Protein AF-A0A6J0JAA4-F1 (afdb_monomer_lite)

Structure (mmCIF, N/CA/C/O backbone):
data_AF-A0A6J0JAA4-F1
#
_entry.id   AF-A0A6J0JAA4-F1
#
loop_
_atom_site.group_PDB
_atom_site.id
_atom_site.type_symbol
_atom_site.label_atom_id
_atom_site.label_alt_id
_atom_site.label_comp_id
_atom_site.label_asym_id
_atom_site.label_entity_id
_atom_site.label_seq_id
_atom_site.pdbx_PDB_ins_code
_atom_site.Cartn_x
_atom_site.Cartn_y
_atom_site.Cartn_z
_atom_site.occupancy
_atom_site.B_iso_or_equiv
_atom_site.auth_seq_id
_atom_site.auth_comp_id
_atom_site.auth_asym_id
_atom_site.auth_atom_id
_atom_site.pdbx_PDB_model_num
ATOM 1 N N . MET A 1 1 ? -38.258 4.348 63.670 1.00 56.84 1 MET A N 1
ATOM 2 C CA . MET A 1 1 ? -37.685 3.389 62.693 1.00 56.84 1 MET A CA 1
ATOM 3 C C . MET A 1 1 ? -36.864 2.347 63.439 1.00 56.84 1 MET A C 1
ATOM 5 O O . MET A 1 1 ? -35.948 2.730 64.162 1.00 56.84 1 MET A O 1
ATOM 9 N N . SER A 1 2 ? -37.216 1.066 63.320 1.00 80.88 2 SER A N 1
ATOM 10 C CA . SER A 1 2 ? -36.584 -0.025 64.075 1.00 80.88 2 SER A CA 1
ATOM 11 C C . SER A 1 2 ? -35.112 -0.223 63.666 1.00 80.88 2 SER A C 1
ATOM 13 O O . SER A 1 2 ? -34.801 -0.090 62.479 1.00 80.88 2 SER A O 1
ATOM 15 N N . PRO A 1 3 ? -34.202 -0.580 64.594 1.00 78.12 3 PRO A N 1
ATOM 16 C CA . PRO A 1 3 ? -32.781 -0.816 64.295 1.00 78.12 3 PRO A CA 1
ATOM 17 C C . PRO A 1 3 ? -32.536 -1.839 63.175 1.00 78.12 3 PRO A C 1
ATOM 19 O O . PRO A 1 3 ? -31.580 -1.712 62.415 1.00 78.12 3 PRO A O 1
ATOM 22 N N . TRP A 1 4 ? -33.427 -2.822 63.043 1.00 77.62 4 TRP A N 1
ATOM 23 C CA . TRP A 1 4 ? -33.418 -3.829 61.980 1.00 77.62 4 TRP A CA 1
ATOM 24 C C . TRP A 1 4 ? -33.758 -3.258 60.595 1.00 77.62 4 TRP A C 1
ATOM 26 O O . TRP A 1 4 ? -33.130 -3.625 59.606 1.00 77.62 4 TRP A O 1
ATOM 36 N N . GLY A 1 5 ? -34.685 -2.298 60.523 1.00 87.88 5 GLY A N 1
ATOM 37 C CA . GLY A 1 5 ? -35.056 -1.640 59.267 1.00 87.88 5 GLY A CA 1
ATOM 38 C C . GLY A 1 5 ? -33.947 -0.748 58.703 1.00 87.88 5 GLY A C 1
ATOM 39 O O . GLY A 1 5 ? -33.817 -0.633 57.488 1.00 87.88 5 GLY A O 1
ATOM 40 N N . ARG A 1 6 ? -33.106 -0.158 59.567 1.00 85.38 6 ARG A N 1
ATOM 41 C CA . ARG A 1 6 ? -31.936 0.625 59.129 1.00 85.38 6 ARG A CA 1
ATOM 42 C C . ARG A 1 6 ? -30.868 -0.251 58.472 1.00 85.38 6 ARG A C 1
ATOM 44 O O . ARG A 1 6 ? -30.469 0.045 57.353 1.00 85.38 6 ARG A O 1
ATOM 51 N N . ARG A 1 7 ? -30.495 -1.373 59.101 1.00 88.88 7 ARG A N 1
ATOM 52 C CA . ARG A 1 7 ? -29.479 -2.293 58.553 1.00 88.88 7 ARG A CA 1
ATOM 53 C C . ARG A 1 7 ? -29.883 -2.880 57.203 1.00 88.88 7 ARG A C 1
ATOM 55 O O . ARG A 1 7 ? -29.049 -2.989 56.314 1.00 88.88 7 ARG A O 1
ATOM 62 N N . LEU A 1 8 ? -31.155 -3.245 57.028 1.00 92.56 8 LEU A N 1
ATOM 63 C CA . LEU A 1 8 ? -31.641 -3.766 55.747 1.00 92.56 8 LEU A CA 1
ATOM 64 C C . LEU A 1 8 ? -31.552 -2.711 54.634 1.00 92.56 8 LEU A C 1
ATOM 66 O O . LEU A 1 8 ? -31.150 -3.030 53.517 1.00 92.56 8 LEU A O 1
ATOM 70 N N . LYS A 1 9 ? -31.879 -1.453 54.949 1.00 92.44 9 LYS A N 1
ATOM 71 C CA . LYS A 1 9 ? -31.777 -0.342 53.999 1.00 92.44 9 LYS A CA 1
ATOM 72 C C . LYS A 1 9 ? -30.323 -0.052 53.616 1.00 92.44 9 LYS A C 1
ATOM 74 O O . LYS A 1 9 ? -30.030 0.063 52.434 1.00 92.44 9 LYS A O 1
ATOM 79 N N . GLU A 1 10 ? -29.409 -0.031 54.584 1.00 94.12 10 GLU A N 1
ATOM 80 C CA . GLU A 1 10 ? -27.967 0.119 54.333 1.00 94.12 10 GLU A CA 1
ATOM 81 C C . GLU A 1 10 ? -27.422 -1.012 53.444 1.00 94.12 10 GLU A C 1
ATOM 83 O O . GLU A 1 10 ? -26.674 -0.755 52.503 1.00 94.12 10 GLU A O 1
ATOM 88 N N . GLN A 1 11 ? -27.843 -2.262 53.672 1.00 94.88 11 GLN A N 1
ATOM 89 C CA . GLN A 1 11 ? -27.461 -3.398 52.822 1.00 94.88 11 GLN A CA 1
ATOM 90 C C . GLN A 1 11 ? -27.976 -3.250 51.382 1.00 94.88 11 GLN A C 1
ATOM 92 O O . GLN A 1 11 ? -27.238 -3.513 50.432 1.00 94.88 11 GLN A O 1
ATOM 97 N N . GLN A 1 12 ? -29.216 -2.784 51.202 1.00 95.94 12 GLN A N 1
ATOM 98 C CA . GLN A 1 12 ? -29.768 -2.494 49.875 1.00 95.94 12 GLN A CA 1
ATOM 99 C C . GLN A 1 12 ? -29.022 -1.347 49.179 1.00 95.94 12 GLN A C 1
ATOM 101 O O . GLN A 1 12 ? -28.734 -1.444 47.986 1.00 95.94 12 GLN A O 1
ATOM 106 N N . GLU A 1 13 ? -28.669 -0.287 49.908 1.00 95.94 13 GLU A N 1
ATOM 107 C CA . GLU A 1 13 ? -27.920 0.854 49.371 1.00 95.94 13 GLU A CA 1
ATOM 108 C C . GLU A 1 13 ? -26.495 0.458 48.959 1.00 95.94 13 GLU A C 1
ATOM 110 O O . GLU A 1 13 ? -26.048 0.824 47.870 1.00 95.94 13 GLU A O 1
ATOM 115 N N . LEU A 1 14 ? -25.805 -0.358 49.761 1.00 96.31 14 LEU A N 1
ATOM 116 C CA . LEU A 1 14 ? -24.483 -0.896 49.427 1.00 96.31 14 LEU A CA 1
ATOM 117 C C . LEU A 1 14 ? -24.532 -1.813 48.199 1.00 96.31 14 LEU A C 1
ATOM 119 O O . LEU A 1 14 ? -23.723 -1.660 47.279 1.00 96.31 14 LEU A O 1
ATOM 123 N N . ALA A 1 15 ? -25.502 -2.729 48.146 1.00 96.31 15 ALA A N 1
ATOM 124 C CA . ALA A 1 15 ? -25.699 -3.604 46.993 1.00 96.31 15 ALA A CA 1
ATOM 125 C C . ALA A 1 15 ? -25.988 -2.792 45.718 1.00 96.31 15 ALA A C 1
ATOM 127 O O . ALA A 1 15 ? -25.350 -3.004 44.680 1.00 96.31 15 ALA A O 1
ATOM 128 N N . ALA A 1 16 ? -26.882 -1.802 45.803 1.00 97.50 16 ALA A N 1
ATOM 129 C CA . ALA A 1 16 ? -27.187 -0.900 44.698 1.00 97.50 16 ALA A CA 1
ATOM 130 C C . ALA A 1 16 ? -25.952 -0.101 44.253 1.00 97.50 16 ALA A C 1
ATOM 132 O O . ALA A 1 16 ? -25.694 0.008 43.052 1.00 97.50 16 ALA A O 1
ATOM 133 N N . ALA A 1 17 ? -25.148 0.406 45.192 1.00 97.38 17 ALA A N 1
ATOM 134 C CA . ALA A 1 17 ? -23.932 1.154 44.891 1.00 97.38 17 ALA A CA 1
ATOM 135 C C . ALA A 1 17 ? -22.900 0.309 44.124 1.00 97.38 17 ALA A C 1
ATOM 137 O O . ALA A 1 17 ? -22.298 0.795 43.161 1.00 97.38 17 ALA A O 1
ATOM 138 N N . VAL A 1 18 ? -22.722 -0.967 44.487 1.00 97.94 18 VAL A N 1
ATOM 139 C CA . VAL A 1 18 ? -21.823 -1.892 43.773 1.00 97.94 18 VAL A CA 1
ATOM 140 C C . VAL A 1 18 ? -22.317 -2.145 42.349 1.00 97.94 18 VAL A C 1
ATOM 142 O O . VAL A 1 18 ? -21.540 -2.003 41.400 1.00 97.94 18 VAL A O 1
ATOM 145 N N . ILE A 1 19 ? -23.608 -2.446 42.179 1.00 97.88 19 ILE A N 1
ATOM 146 C CA . ILE A 1 19 ? -24.210 -2.686 40.858 1.00 97.88 19 ILE A CA 1
ATOM 147 C C . ILE A 1 19 ? -24.052 -1.448 39.968 1.00 97.88 19 ILE A C 1
ATOM 149 O O . ILE A 1 19 ? -23.572 -1.542 38.835 1.00 97.88 19 ILE A O 1
ATOM 153 N N . GLN A 1 20 ? -24.383 -0.265 40.492 1.00 98.06 20 GLN A N 1
ATOM 154 C CA . GLN A 1 20 ? -24.254 0.997 39.765 1.00 98.06 20 GLN A CA 1
ATOM 155 C C . GLN A 1 20 ? -22.799 1.292 39.381 1.00 98.06 20 GLN A C 1
ATOM 157 O O . GLN A 1 20 ? -22.533 1.686 38.241 1.00 98.06 20 GLN A O 1
ATOM 162 N N . ARG A 1 21 ? -21.843 1.084 40.296 1.00 98.12 21 ARG A N 1
ATOM 163 C CA . ARG A 1 21 ? -20.409 1.266 40.029 1.00 98.12 21 ARG A CA 1
ATOM 164 C C . ARG A 1 21 ? -19.932 0.338 38.913 1.00 98.12 21 ARG A C 1
ATOM 166 O O . ARG A 1 21 ? -19.281 0.804 37.974 1.00 98.12 21 ARG A O 1
ATOM 173 N N . CYS A 1 22 ? -20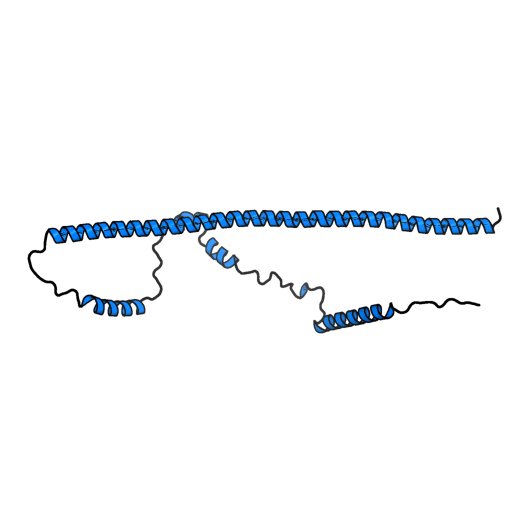.270 -0.949 38.987 1.00 98.00 22 CYS A N 1
ATOM 174 C CA . CYS A 1 22 ? -19.894 -1.931 37.971 1.00 98.00 22 CYS A CA 1
ATOM 175 C C . CYS A 1 22 ? -20.496 -1.592 36.603 1.00 98.00 22 CYS A C 1
ATOM 177 O O . CYS A 1 22 ? -19.782 -1.615 35.598 1.00 98.00 22 CYS A O 1
ATOM 179 N N . TYR A 1 23 ? -21.767 -1.189 36.558 1.00 98.12 23 TYR A N 1
ATOM 180 C CA . TYR A 1 23 ? -22.422 -0.798 35.312 1.00 98.12 23 TYR A CA 1
ATOM 181 C C . TYR A 1 23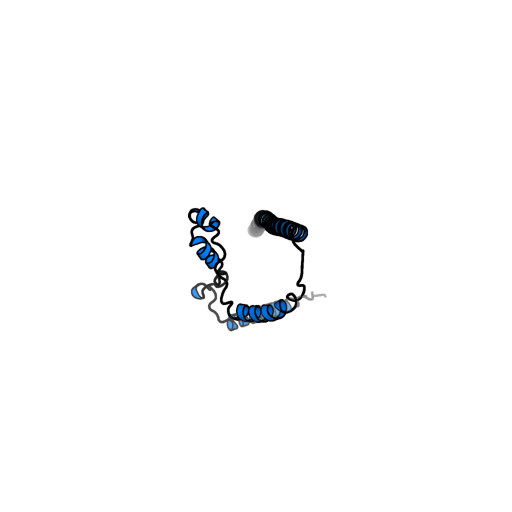 ? -21.790 0.447 34.675 1.00 98.12 23 TYR A C 1
ATOM 183 O O . TYR A 1 23 ? -21.519 0.458 33.472 1.00 98.12 23 TYR A O 1
ATOM 191 N N . ARG A 1 24 ? -21.486 1.487 35.466 1.00 98.19 24 ARG A N 1
ATOM 192 C CA . ARG A 1 24 ? -20.813 2.700 34.961 1.00 98.19 24 ARG A CA 1
ATOM 193 C C . ARG A 1 24 ? -19.457 2.369 34.334 1.00 98.19 24 ARG A C 1
ATOM 195 O O . ARG A 1 24 ? -19.162 2.857 33.242 1.00 98.19 24 ARG A O 1
ATOM 202 N N . LYS A 1 25 ? -18.675 1.494 34.977 1.00 98.31 25 LYS A N 1
ATOM 203 C CA . LYS A 1 25 ? -17.398 1.001 34.438 1.00 98.31 25 LYS A CA 1
ATOM 204 C C . LYS A 1 25 ? -17.600 0.255 33.116 1.00 98.31 25 LYS A C 1
ATOM 206 O O . LYS A 1 25 ? -16.912 0.550 32.141 1.00 98.31 25 LYS A O 1
ATOM 211 N N . TYR A 1 26 ? -18.548 -0.684 33.066 1.00 98.25 26 TYR A N 1
ATOM 212 C CA . TYR A 1 26 ? -18.864 -1.434 31.847 1.00 98.25 26 TYR A CA 1
ATOM 213 C C . TYR A 1 26 ? -19.252 -0.503 30.690 1.00 98.25 26 TYR A C 1
ATOM 215 O O . TYR A 1 26 ? -18.713 -0.630 29.592 1.00 98.25 26 TYR A O 1
ATOM 223 N N . LYS A 1 27 ? -20.120 0.484 30.944 1.00 98.19 27 LYS A N 1
ATOM 224 C CA . LYS A 1 27 ? -20.568 1.445 29.928 1.00 98.19 27 LYS A CA 1
ATOM 225 C C . LYS A 1 27 ? -19.400 2.229 29.321 1.00 98.19 27 LYS A C 1
ATOM 227 O O . LYS A 1 27 ? -19.335 2.379 28.102 1.00 98.19 27 LYS A O 1
ATOM 232 N N . GLN A 1 28 ? -18.470 2.706 30.150 1.00 98.06 28 GLN A N 1
ATOM 233 C CA . GLN A 1 28 ? -17.265 3.394 29.671 1.00 98.06 28 GLN A CA 1
ATOM 234 C C . GLN A 1 28 ? -16.365 2.466 28.851 1.00 98.06 28 GLN A C 1
ATOM 236 O O . GLN A 1 28 ? -15.896 2.849 27.781 1.00 98.06 28 GLN A O 1
ATOM 241 N N . PHE A 1 29 ? -16.164 1.233 29.318 1.00 98.12 29 PHE A N 1
ATOM 242 C CA . PHE A 1 29 ? -15.356 0.243 28.611 1.00 98.12 29 PHE A CA 1
ATOM 243 C C . PHE A 1 29 ? -15.942 -0.117 27.238 1.00 98.12 29 PHE A C 1
ATOM 245 O O . PHE A 1 29 ? -15.210 -0.150 26.252 1.00 98.12 29 PHE A O 1
ATOM 252 N N . ALA A 1 30 ? -17.259 -0.313 27.147 1.00 98.38 30 ALA A N 1
ATOM 253 C CA . ALA A 1 30 ? -17.942 -0.593 25.887 1.00 98.38 30 ALA A CA 1
ATOM 254 C C . ALA A 1 30 ? -17.800 0.566 24.885 1.00 98.38 30 ALA A C 1
ATOM 256 O O . ALA A 1 30 ? -17.552 0.337 23.699 1.00 98.38 30 ALA A O 1
ATOM 257 N N . LEU A 1 31 ? -17.908 1.816 25.352 1.00 98.38 31 LEU A N 1
ATOM 258 C CA . LEU A 1 31 ? -17.681 2.989 24.505 1.00 98.38 31 LEU A CA 1
ATOM 259 C C . LEU A 1 31 ? -16.234 3.041 23.999 1.00 98.38 31 LEU A C 1
ATOM 261 O O . LEU A 1 31 ? -16.014 3.197 22.798 1.00 98.38 31 LEU A O 1
ATOM 265 N N . PHE A 1 32 ? -15.264 2.861 24.899 1.00 98.38 32 PHE A N 1
ATOM 266 C CA . PHE A 1 32 ? -13.848 2.828 24.545 1.00 98.38 32 PHE A CA 1
ATOM 267 C C . PHE A 1 32 ? -13.563 1.750 23.497 1.00 98.38 32 PHE A C 1
ATOM 269 O O . PHE A 1 32 ? -12.986 2.061 22.462 1.00 98.38 32 PHE A O 1
ATOM 276 N N . GLN A 1 33 ? -14.051 0.521 23.694 1.00 98.50 33 GLN A N 1
ATOM 277 C CA . GLN A 1 33 ? -13.872 -0.557 22.720 1.00 98.50 33 GLN A CA 1
ATOM 278 C C . GLN A 1 33 ? -14.419 -0.197 21.336 1.00 98.50 33 GLN A C 1
ATOM 280 O O . GLN A 1 33 ? -13.718 -0.397 20.343 1.00 98.50 33 GLN A O 1
ATOM 285 N N . ARG A 1 34 ? -15.630 0.373 21.252 1.00 98.50 34 ARG A N 1
ATOM 286 C CA . ARG A 1 34 ? -16.214 0.800 19.967 1.00 98.50 34 ARG A CA 1
ATOM 287 C C . ARG A 1 34 ? -15.352 1.861 19.286 1.00 98.50 34 ARG A C 1
ATOM 289 O O . ARG A 1 34 ? -15.091 1.762 18.088 1.00 98.50 34 ARG A O 1
ATOM 296 N N . MET A 1 35 ? -14.869 2.846 20.043 1.00 98.62 35 MET A N 1
ATOM 297 C CA . MET A 1 35 ? -13.977 3.883 19.520 1.00 98.62 35 MET A CA 1
ATOM 298 C C . MET A 1 35 ? -12.634 3.307 19.063 1.00 98.62 35 MET A C 1
ATOM 300 O O . MET A 1 35 ? -12.155 3.655 17.986 1.00 98.62 35 MET A O 1
ATOM 304 N N . THR A 1 36 ? -12.036 2.397 19.835 1.00 98.50 36 THR A N 1
ATOM 305 C CA . THR A 1 36 ? -10.772 1.744 19.481 1.00 98.50 36 THR A CA 1
ATOM 306 C C . THR A 1 36 ? -10.918 0.901 18.219 1.00 98.50 36 THR A C 1
ATOM 308 O O . THR A 1 36 ? -10.079 0.998 17.327 1.00 98.50 36 THR A O 1
ATOM 311 N N . GLN A 1 37 ? -11.994 0.119 18.094 1.00 98.56 37 GLN A N 1
ATOM 312 C CA . GLN A 1 37 ? -12.273 -0.654 16.881 1.00 98.56 37 GLN A CA 1
ATOM 313 C C . GLN A 1 37 ? -12.418 0.256 15.658 1.00 98.56 37 GLN A C 1
ATOM 315 O O . GLN A 1 37 ? -11.786 0.007 14.630 1.00 98.56 37 GLN A O 1
ATOM 320 N N . ALA A 1 38 ? -13.179 1.348 15.779 1.00 98.50 38 ALA A N 1
ATOM 321 C CA . ALA A 1 38 ? -13.316 2.332 14.708 1.00 98.50 38 ALA A CA 1
ATOM 322 C C . ALA A 1 38 ? -11.960 2.955 14.330 1.00 98.50 38 ALA A C 1
ATOM 324 O O . ALA A 1 38 ? -11.615 3.019 13.149 1.00 98.50 38 ALA A O 1
ATOM 325 N N . ALA A 1 39 ? -11.153 3.345 15.319 1.00 98.62 39 ALA A N 1
ATOM 326 C CA . ALA A 1 39 ? -9.826 3.907 15.094 1.00 98.62 39 ALA A CA 1
ATOM 327 C C . ALA A 1 39 ? -8.896 2.919 14.371 1.00 98.62 39 ALA A C 1
ATOM 329 O O . ALA A 1 39 ? -8.252 3.294 13.392 1.00 98.62 39 ALA A O 1
ATOM 330 N N . ILE A 1 40 ? -8.866 1.649 14.790 1.00 98.56 40 ILE A N 1
ATOM 331 C CA . ILE A 1 40 ? -8.062 0.597 14.149 1.00 98.56 40 ILE A CA 1
ATOM 332 C C . ILE A 1 40 ? -8.490 0.393 12.692 1.00 98.56 40 ILE A C 1
ATOM 334 O O . ILE A 1 40 ? -7.637 0.288 11.805 1.00 98.56 40 ILE A O 1
ATOM 338 N N . LEU A 1 41 ? -9.795 0.366 12.412 1.00 98.62 41 LEU A N 1
ATOM 339 C CA . LEU A 1 41 ? -10.312 0.223 11.049 1.00 98.62 41 LEU A CA 1
ATOM 340 C C . LEU A 1 41 ? -9.892 1.396 10.159 1.00 98.62 41 LEU A C 1
ATOM 342 O O . LEU A 1 41 ? -9.368 1.179 9.066 1.00 98.62 41 LEU A O 1
ATOM 346 N N . ILE A 1 42 ? -10.047 2.630 10.640 1.00 98.62 42 ILE A N 1
ATOM 347 C CA . ILE A 1 42 ? -9.652 3.831 9.893 1.00 98.62 42 ILE A CA 1
ATOM 348 C C . ILE A 1 42 ? -8.141 3.825 9.633 1.00 98.62 42 ILE A C 1
ATOM 350 O O . ILE A 1 42 ? -7.699 3.987 8.494 1.00 98.62 42 ILE A O 1
ATOM 354 N N . GLN A 1 43 ? -7.336 3.584 10.669 1.00 98.56 43 GLN A N 1
ATOM 355 C CA . GLN A 1 43 ? -5.877 3.579 10.567 1.00 98.56 43 GLN A CA 1
ATOM 356 C C . GLN A 1 43 ? -5.370 2.484 9.624 1.00 98.56 43 GLN A C 1
ATOM 358 O O . GLN A 1 43 ? -4.517 2.746 8.775 1.00 98.56 43 GLN A O 1
ATOM 363 N N . SER A 1 44 ? -5.889 1.262 9.748 1.00 98.50 44 SER A N 1
ATOM 364 C CA . SER A 1 44 ? -5.489 0.139 8.894 1.00 98.50 44 SER A CA 1
ATOM 365 C C . SER A 1 44 ? -5.852 0.384 7.428 1.00 98.50 44 SER A C 1
ATOM 367 O O . SER A 1 44 ? -5.000 0.207 6.552 1.00 98.50 44 SER A O 1
ATOM 369 N N . LYS A 1 45 ? -7.067 0.880 7.148 1.00 98.44 45 LYS A N 1
ATOM 370 C CA . LYS A 1 45 ? -7.483 1.252 5.789 1.00 98.44 45 LYS A CA 1
ATOM 371 C C . LYS A 1 45 ? -6.620 2.361 5.207 1.00 98.44 45 LYS A C 1
ATOM 373 O O . LYS A 1 45 ? -6.190 2.244 4.060 1.00 98.44 45 LYS A O 1
ATOM 378 N N . PHE A 1 46 ? -6.306 3.389 5.991 1.00 98.56 46 PHE A N 1
ATOM 379 C CA . PHE A 1 46 ? -5.441 4.471 5.537 1.00 98.56 46 PHE A CA 1
ATOM 380 C C . PHE A 1 46 ? -4.026 3.983 5.197 1.00 98.56 46 PHE A C 1
ATOM 382 O O . PHE A 1 46 ? -3.522 4.285 4.114 1.00 98.56 46 PHE A O 1
ATOM 389 N N . ARG A 1 47 ? -3.399 3.185 6.076 1.00 98.56 47 ARG A N 1
ATOM 390 C CA . ARG A 1 47 ? -2.060 2.613 5.833 1.00 98.56 47 ARG A CA 1
ATOM 391 C C . ARG A 1 47 ? -2.029 1.793 4.539 1.00 98.56 47 ARG A C 1
ATOM 393 O O . ARG A 1 47 ? -1.116 1.961 3.733 1.00 98.56 47 ARG A O 1
ATOM 400 N N . SER A 1 48 ? -3.053 0.966 4.308 1.00 98.44 48 SER A N 1
ATOM 401 C CA . SER A 1 48 ? -3.189 0.180 3.075 1.00 98.44 48 SER A CA 1
ATOM 402 C C . SER A 1 48 ? -3.331 1.069 1.833 1.00 98.44 48 SER A C 1
ATOM 404 O O . SER A 1 48 ? -2.596 0.896 0.860 1.00 98.44 48 SER A O 1
ATOM 406 N N . TYR A 1 49 ? -4.215 2.070 1.881 1.00 98.50 49 TYR A N 1
ATOM 407 C CA . TYR A 1 49 ? -4.420 3.009 0.777 1.00 98.50 49 TYR A CA 1
ATOM 408 C C . TYR A 1 49 ? -3.146 3.792 0.427 1.00 98.50 49 TYR A C 1
ATOM 410 O O . TYR A 1 49 ? -2.805 3.930 -0.751 1.00 98.50 49 TYR A O 1
ATOM 418 N N . ALA A 1 50 ? -2.417 4.281 1.434 1.00 98.38 50 ALA A N 1
ATOM 419 C CA . ALA A 1 50 ? -1.182 5.032 1.236 1.00 98.38 50 ALA A CA 1
ATOM 420 C C . ALA A 1 50 ? -0.121 4.197 0.496 1.00 98.38 50 ALA A C 1
ATOM 422 O O . ALA A 1 50 ? 0.449 4.658 -0.501 1.00 98.38 50 ALA A O 1
ATOM 423 N N . GLU A 1 51 ? 0.089 2.946 0.917 1.00 97.94 51 GLU A N 1
ATOM 424 C CA . GLU A 1 51 ? 1.020 2.033 0.248 1.00 97.94 51 GLU A CA 1
ATOM 425 C C . GLU A 1 51 ? 0.546 1.643 -1.155 1.00 97.94 51 GLU A C 1
ATOM 427 O O . GLU A 1 51 ? 1.340 1.645 -2.100 1.00 97.94 51 GLU A O 1
ATOM 432 N N . GLN A 1 52 ? -0.755 1.415 -1.350 1.00 98.25 52 GLN A N 1
ATOM 433 C CA . GLN A 1 52 ? -1.306 1.148 -2.677 1.00 98.25 52 GLN A CA 1
ATOM 434 C C . GLN A 1 52 ? -1.078 2.333 -3.627 1.00 98.25 52 GLN A C 1
ATOM 436 O O . GLN A 1 52 ? -0.652 2.143 -4.769 1.00 98.25 52 GLN A O 1
ATOM 441 N N . LYS A 1 53 ? -1.288 3.569 -3.162 1.00 98.00 53 LYS A N 1
ATOM 442 C CA . LYS A 1 53 ? -1.024 4.786 -3.943 1.00 98.00 53 LYS A CA 1
ATOM 443 C C . LYS A 1 53 ? 0.462 4.920 -4.285 1.00 98.00 53 LYS A C 1
ATOM 445 O O . LYS A 1 53 ? 0.806 5.233 -5.429 1.00 98.00 53 LYS A O 1
ATOM 450 N N . ARG A 1 54 ? 1.360 4.632 -3.335 1.00 98.19 54 ARG A N 1
ATOM 451 C CA . ARG A 1 54 ? 2.817 4.615 -3.556 1.00 98.19 54 ARG A CA 1
ATOM 452 C C . ARG A 1 54 ? 3.227 3.552 -4.576 1.00 98.19 54 ARG A C 1
ATOM 454 O O . ARG A 1 54 ? 4.031 3.829 -5.468 1.00 98.19 54 ARG A O 1
ATOM 461 N N . PHE A 1 55 ? 2.668 2.349 -4.480 1.00 98.38 55 PHE A N 1
ATOM 462 C CA . PHE A 1 55 ? 2.894 1.271 -5.440 1.00 98.38 55 PHE A CA 1
ATOM 463 C C . PHE A 1 55 ? 2.404 1.649 -6.839 1.00 98.38 55 PHE A C 1
ATOM 465 O O . PHE A 1 55 ? 3.150 1.499 -7.803 1.00 98.38 55 PHE A O 1
ATOM 472 N N . GLN A 1 56 ? 1.205 2.222 -6.961 1.00 98.44 56 GLN A N 1
ATOM 473 C CA . GLN A 1 56 ? 0.681 2.664 -8.252 1.00 98.44 56 GLN A CA 1
ATOM 474 C C . GLN A 1 56 ? 1.569 3.723 -8.910 1.00 98.44 56 GLN A C 1
ATOM 476 O O . GLN A 1 56 ? 1.837 3.619 -10.105 1.00 98.44 56 GLN A O 1
ATOM 481 N N . ARG A 1 57 ? 2.071 4.708 -8.151 1.00 98.38 57 ARG A N 1
ATOM 482 C CA . ARG A 1 57 ? 3.023 5.706 -8.675 1.00 98.38 57 ARG A CA 1
ATOM 483 C C . ARG A 1 57 ? 4.281 5.040 -9.233 1.00 98.38 57 ARG A C 1
ATOM 485 O O . ARG A 1 57 ? 4.664 5.327 -10.364 1.00 98.38 57 ARG A O 1
ATOM 492 N N . ARG A 1 58 ? 4.875 4.108 -8.478 1.00 98.44 58 ARG A N 1
ATOM 493 C CA . ARG A 1 58 ? 6.043 3.331 -8.926 1.00 98.44 58 ARG A CA 1
ATOM 494 C C . ARG A 1 58 ? 5.736 2.505 -10.174 1.00 98.44 58 ARG A C 1
ATOM 496 O O . ARG A 1 58 ? 6.504 2.544 -11.126 1.00 98.44 58 ARG A O 1
ATOM 503 N N . ARG A 1 59 ? 4.593 1.815 -10.205 1.00 98.44 59 ARG A N 1
ATOM 504 C CA . ARG A 1 59 ? 4.173 0.991 -11.346 1.00 98.44 59 ARG A CA 1
ATOM 505 C C . ARG A 1 59 ? 3.979 1.827 -12.609 1.00 98.44 59 ARG A C 1
ATOM 507 O O . ARG A 1 59 ? 4.473 1.444 -13.661 1.00 98.44 59 ARG A O 1
ATOM 514 N N . ARG A 1 60 ? 3.306 2.979 -12.506 1.00 98.31 60 ARG A N 1
ATOM 515 C CA . ARG A 1 60 ? 3.119 3.909 -13.635 1.00 98.31 60 ARG A CA 1
ATOM 516 C C . ARG A 1 60 ? 4.466 4.386 -14.184 1.00 98.31 60 ARG A C 1
ATOM 518 O O . ARG A 1 60 ? 4.680 4.311 -15.388 1.00 98.31 60 ARG A O 1
ATOM 525 N N . ALA A 1 61 ? 5.387 4.798 -13.311 1.00 97.81 61 ALA A N 1
ATOM 526 C CA . ALA A 1 61 ? 6.731 5.205 -13.721 1.00 97.81 61 ALA A CA 1
ATOM 527 C C . ALA A 1 61 ? 7.502 4.060 -14.403 1.00 97.81 61 ALA A C 1
ATOM 529 O O . ALA A 1 61 ? 8.071 4.254 -15.474 1.00 97.81 61 ALA A O 1
ATOM 530 N N . ALA A 1 62 ? 7.467 2.854 -13.828 1.00 98.19 62 ALA A N 1
ATOM 531 C CA . ALA A 1 62 ? 8.130 1.684 -14.395 1.00 98.19 62 ALA A CA 1
ATOM 532 C C . ALA A 1 62 ? 7.611 1.348 -15.803 1.00 98.19 62 ALA A C 1
ATOM 534 O O . ALA A 1 62 ? 8.411 1.119 -16.708 1.00 98.19 62 ALA A O 1
ATOM 535 N N . VAL A 1 63 ? 6.290 1.383 -16.012 1.00 98.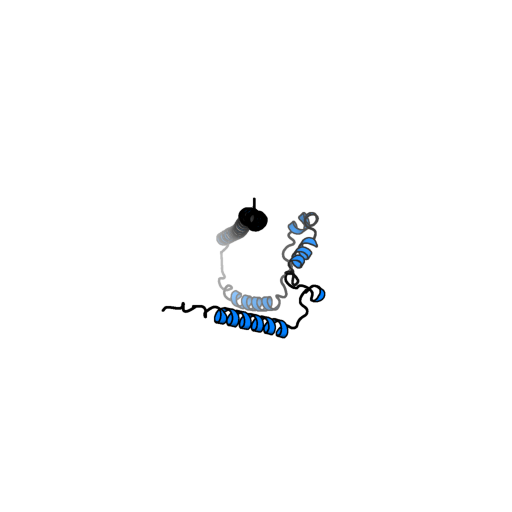19 63 VAL A N 1
ATOM 536 C CA . VAL A 1 63 ? 5.678 1.135 -17.329 1.00 98.19 63 VAL A CA 1
ATOM 537 C C . VAL A 1 63 ? 6.128 2.174 -18.357 1.00 98.19 63 VAL A C 1
ATOM 539 O O . VAL A 1 63 ? 6.516 1.794 -19.459 1.00 98.19 63 VAL A O 1
ATOM 542 N N . LEU A 1 64 ? 6.150 3.463 -18.000 1.00 98.00 64 LEU A N 1
ATOM 543 C CA . LEU A 1 64 ? 6.610 4.527 -18.903 1.00 98.00 64 LEU A CA 1
ATOM 544 C C . LEU A 1 64 ? 8.076 4.341 -19.312 1.00 98.00 64 LEU A C 1
ATOM 546 O O . LEU A 1 64 ? 8.411 4.445 -20.493 1.00 98.00 64 LEU A O 1
ATOM 550 N N . ILE A 1 65 ? 8.943 4.016 -18.350 1.00 97.94 65 ILE A N 1
ATOM 551 C CA . ILE A 1 65 ? 10.363 3.750 -18.612 1.00 97.94 65 ILE A CA 1
ATOM 552 C C . ILE A 1 65 ? 10.510 2.548 -19.552 1.00 97.94 65 ILE A C 1
ATOM 554 O O . ILE A 1 65 ? 11.217 2.629 -20.557 1.00 97.94 65 ILE A O 1
ATOM 558 N N . GLN A 1 66 ? 9.809 1.447 -19.269 1.00 97.75 66 GLN A N 1
ATOM 559 C CA . GLN A 1 66 ? 9.842 0.244 -20.102 1.00 97.75 66 GLN A CA 1
ATOM 560 C C . GLN A 1 66 ? 9.332 0.512 -21.521 1.00 97.75 66 GLN A C 1
ATOM 562 O O . GLN A 1 66 ? 9.951 0.070 -22.487 1.00 97.75 66 GLN A O 1
ATOM 567 N N . GLN A 1 67 ? 8.231 1.252 -21.664 1.00 97.81 67 GLN A N 1
ATOM 568 C CA . GLN A 1 67 ? 7.674 1.628 -22.961 1.00 97.81 67 GLN A CA 1
ATOM 569 C C . GLN A 1 67 ? 8.674 2.464 -23.764 1.00 97.81 67 GLN A C 1
ATOM 571 O O . GLN A 1 67 ? 8.951 2.146 -24.924 1.00 97.81 67 GLN A O 1
ATOM 576 N N . ARG A 1 68 ? 9.270 3.490 -23.142 1.00 97.19 68 ARG A N 1
ATOM 577 C CA . ARG A 1 68 ? 10.264 4.344 -23.800 1.00 97.19 68 ARG A CA 1
ATOM 578 C C . ARG A 1 68 ? 11.500 3.553 -24.214 1.00 97.19 68 ARG A C 1
ATOM 580 O O . ARG A 1 68 ? 11.992 3.743 -25.322 1.00 97.19 68 ARG A O 1
ATOM 587 N N . PHE A 1 69 ? 11.972 2.645 -23.363 1.00 96.38 69 PHE A N 1
ATOM 588 C CA . PHE A 1 69 ? 13.109 1.784 -23.673 1.00 96.38 69 PHE A CA 1
ATOM 589 C C . PHE A 1 69 ? 12.818 0.834 -24.842 1.00 96.38 69 PHE A C 1
ATOM 591 O O . PHE A 1 69 ? 13.626 0.736 -25.765 1.00 96.38 69 PHE A O 1
ATOM 598 N N . ARG A 1 70 ? 11.651 0.172 -24.847 1.00 96.50 70 ARG A N 1
ATOM 599 C CA . ARG A 1 70 ? 11.223 -0.704 -25.952 1.00 96.50 70 ARG A CA 1
ATOM 600 C C . ARG A 1 70 ? 11.145 0.062 -27.275 1.00 96.50 70 ARG A C 1
ATOM 602 O O . ARG A 1 70 ? 11.710 -0.398 -28.262 1.00 96.50 70 ARG A O 1
ATOM 609 N N . SER A 1 71 ? 10.528 1.247 -27.272 1.00 95.75 71 SER A N 1
ATOM 610 C CA . SER A 1 71 ? 10.441 2.122 -28.451 1.00 95.75 71 SER A CA 1
ATOM 611 C C . SER A 1 71 ? 11.824 2.561 -28.946 1.00 95.75 71 SER A C 1
ATOM 613 O O . SER A 1 71 ? 12.129 2.424 -30.129 1.00 95.75 71 SER A O 1
ATOM 615 N N . LEU A 1 72 ? 12.704 3.009 -28.044 1.00 95.94 72 LEU A N 1
ATOM 616 C CA . LEU A 1 72 ? 14.068 3.412 -28.395 1.00 95.94 72 LEU A CA 1
ATOM 617 C C . LEU A 1 72 ? 14.862 2.260 -29.023 1.00 95.94 72 LEU A C 1
ATOM 619 O O . LEU A 1 72 ? 15.574 2.452 -30.009 1.00 95.94 72 LEU A O 1
ATOM 623 N N . ARG A 1 73 ? 14.738 1.054 -28.462 1.00 94.31 73 ARG A N 1
ATOM 624 C CA . ARG A 1 73 ? 15.411 -0.142 -28.972 1.00 94.31 73 ARG A CA 1
ATOM 625 C C . ARG A 1 73 ? 14.911 -0.521 -30.368 1.00 94.31 73 ARG A C 1
ATOM 627 O O . ARG A 1 73 ? 15.735 -0.836 -31.224 1.00 94.31 73 ARG A O 1
ATOM 634 N N . GLN A 1 74 ? 13.600 -0.443 -30.607 1.00 91.81 74 GLN A N 1
ATOM 635 C CA . GLN A 1 74 ? 13.011 -0.652 -31.933 1.00 91.81 74 GLN A CA 1
ATOM 636 C C . GLN A 1 74 ? 13.530 0.379 -32.940 1.00 91.81 74 GLN A C 1
ATOM 638 O O . GLN A 1 74 ? 14.087 -0.010 -33.962 1.00 91.81 74 GLN A O 1
ATOM 643 N N . HIS A 1 75 ? 13.451 1.673 -32.614 1.00 93.00 75 HIS A N 1
ATOM 644 C CA . HIS A 1 75 ? 13.922 2.747 -33.493 1.00 93.00 75 HIS A CA 1
ATOM 645 C C . HIS A 1 75 ? 15.414 2.614 -33.835 1.00 93.00 75 HIS A C 1
ATOM 647 O O . HIS A 1 75 ? 15.836 2.861 -34.960 1.00 93.00 75 HIS A O 1
ATOM 653 N N . ARG A 1 76 ? 16.247 2.200 -32.874 1.00 92.25 76 ARG A N 1
ATOM 654 C CA . ARG A 1 76 ? 17.673 1.961 -33.129 1.00 92.25 76 ARG A CA 1
ATOM 655 C C . ARG A 1 76 ? 17.896 0.798 -34.100 1.00 92.25 76 ARG A C 1
ATOM 657 O O . ARG A 1 76 ? 18.760 0.900 -34.963 1.00 92.25 76 ARG A O 1
ATOM 664 N N . SER A 1 77 ? 17.131 -0.285 -33.969 1.00 90.69 77 SER A N 1
ATOM 665 C CA . SER A 1 77 ? 17.217 -1.443 -34.866 1.00 90.69 77 SER A CA 1
ATOM 666 C C . SER A 1 77 ? 16.773 -1.097 -36.292 1.00 90.69 77 SER A C 1
ATOM 668 O O . SER A 1 77 ? 17.491 -1.400 -37.245 1.00 90.69 77 SER A O 1
ATOM 670 N N . THR A 1 78 ? 15.654 -0.386 -36.451 1.00 91.75 78 THR A N 1
ATOM 671 C CA . THR A 1 78 ? 15.177 0.064 -37.770 1.00 91.75 78 THR A CA 1
ATOM 672 C C . THR A 1 78 ? 16.126 1.082 -38.402 1.00 91.75 78 THR A C 1
ATOM 674 O O . THR A 1 78 ? 16.383 1.048 -39.599 1.00 91.75 78 THR A O 1
ATOM 677 N N . PHE A 1 79 ? 16.716 1.973 -37.606 1.00 92.75 79 PHE A N 1
ATOM 678 C CA . PHE A 1 79 ? 17.691 2.935 -38.111 1.00 92.75 79 PHE A CA 1
ATOM 679 C C . PHE A 1 79 ? 18.970 2.262 -38.631 1.00 92.75 79 PHE A C 1
ATOM 681 O O . PHE A 1 79 ? 19.484 2.636 -39.686 1.00 92.75 79 PHE A O 1
ATOM 688 N N . LEU A 1 80 ? 19.486 1.262 -37.907 1.00 92.12 80 LEU A N 1
ATOM 689 C CA . LEU A 1 80 ? 20.673 0.512 -38.325 1.00 92.12 80 LEU A CA 1
ATOM 690 C C . LEU A 1 80 ? 20.423 -0.273 -39.619 1.00 92.12 80 LEU A C 1
ATOM 692 O O . LEU A 1 80 ? 21.252 -0.209 -40.525 1.00 92.12 80 LEU A O 1
ATOM 696 N N . THR A 1 81 ? 19.274 -0.942 -39.733 1.00 91.62 81 THR A N 1
ATOM 697 C CA . THR A 1 81 ? 18.888 -1.678 -40.952 1.00 91.62 81 THR A CA 1
ATOM 698 C C . THR A 1 81 ? 18.727 -0.742 -42.149 1.00 91.62 81 THR A C 1
ATOM 700 O O . THR A 1 81 ? 19.332 -0.980 -43.189 1.00 91.62 81 THR A O 1
ATOM 703 N N . LEU A 1 82 ? 18.055 0.405 -41.989 1.00 94.00 82 LEU A N 1
ATOM 704 C CA . LEU A 1 82 ? 17.946 1.415 -43.052 1.00 94.00 82 LEU A CA 1
ATOM 705 C C . LEU A 1 82 ? 19.312 1.916 -43.541 1.00 94.00 82 LEU A C 1
ATOM 707 O O . LEU A 1 82 ? 19.506 2.111 -44.746 1.00 94.00 82 LEU A O 1
ATOM 711 N N . LYS A 1 83 ? 20.273 2.120 -42.629 1.00 92.50 83 LYS A N 1
ATOM 712 C CA . LYS A 1 83 ? 21.644 2.500 -43.003 1.00 92.50 83 LYS A CA 1
ATOM 713 C C . LYS A 1 83 ? 22.367 1.388 -43.762 1.00 92.50 83 LYS A C 1
ATOM 715 O O . LYS A 1 83 ? 23.031 1.689 -44.756 1.00 92.50 83 LYS A O 1
ATOM 720 N N . GLN A 1 84 ? 22.225 0.136 -43.328 1.00 93.31 84 GLN A N 1
ATOM 721 C CA . GLN A 1 84 ? 22.785 -1.023 -44.028 1.00 93.31 84 GLN A CA 1
ATOM 722 C C . GLN A 1 84 ? 22.187 -1.160 -45.436 1.00 93.31 84 GLN A C 1
ATOM 724 O O . GLN A 1 84 ? 22.938 -1.229 -46.407 1.00 93.31 84 GLN A O 1
ATOM 729 N N . ASP A 1 85 ? 20.866 -1.046 -45.583 1.00 92.00 85 ASP A N 1
ATOM 730 C CA . ASP A 1 85 ? 20.180 -1.081 -46.880 1.00 92.00 85 ASP A CA 1
ATOM 731 C C . ASP A 1 85 ? 20.605 0.063 -47.801 1.00 92.00 85 ASP A C 1
ATOM 733 O O . ASP A 1 85 ? 20.675 -0.080 -49.025 1.00 92.00 85 ASP A O 1
ATOM 737 N N . GLN A 1 86 ? 20.851 1.250 -47.246 1.00 92.81 86 GLN A N 1
ATOM 738 C CA . GLN A 1 86 ? 21.336 2.379 -48.032 1.00 92.81 86 GLN A CA 1
ATOM 739 C C . GLN A 1 86 ? 22.760 2.127 -48.546 1.00 92.81 86 GLN A C 1
ATOM 741 O O . GLN A 1 86 ? 23.039 2.415 -49.713 1.00 92.81 86 GLN A O 1
ATOM 746 N N . ALA A 1 87 ? 23.644 1.569 -47.714 1.00 92.19 87 ALA A N 1
ATOM 747 C CA . ALA A 1 87 ? 24.989 1.171 -48.125 1.00 92.19 87 ALA A CA 1
ATOM 748 C C . ALA A 1 87 ? 24.942 0.063 -49.192 1.00 92.19 87 ALA A C 1
ATOM 750 O O . ALA A 1 87 ? 25.535 0.222 -50.260 1.00 92.19 87 ALA A O 1
ATOM 751 N N . ALA A 1 88 ? 24.146 -0.986 -48.969 1.00 92.38 88 ALA A N 1
ATOM 752 C CA . ALA A 1 88 ? 23.945 -2.077 -49.919 1.00 92.38 88 ALA A CA 1
ATOM 753 C C . ALA A 1 88 ? 23.429 -1.570 -51.275 1.00 92.38 88 ALA A C 1
ATOM 755 O O . ALA A 1 88 ? 23.963 -1.930 -52.323 1.00 92.38 88 ALA A O 1
ATOM 756 N N . ARG A 1 89 ? 22.455 -0.648 -51.282 1.00 94.06 89 ARG A N 1
ATOM 757 C CA . ARG A 1 89 ? 21.951 -0.024 -52.519 1.00 94.06 89 ARG A CA 1
ATOM 758 C C . ARG A 1 89 ? 23.016 0.781 -53.257 1.00 94.06 89 ARG A C 1
ATOM 760 O O . ARG A 1 89 ? 23.029 0.762 -54.488 1.00 94.06 89 ARG A O 1
ATOM 767 N N . LYS A 1 90 ? 23.907 1.483 -52.548 1.00 94.25 90 LYS A N 1
ATOM 768 C CA . LYS A 1 90 ? 25.036 2.189 -53.179 1.00 94.25 90 LYS A CA 1
ATOM 769 C C . LYS A 1 90 ? 25.984 1.202 -53.866 1.00 94.25 90 LYS A C 1
ATOM 771 O O . LYS A 1 90 ? 26.314 1.419 -55.030 1.00 94.25 90 LYS A O 1
ATOM 776 N N . ILE A 1 91 ? 26.336 0.106 -53.192 1.00 92.19 91 ILE A N 1
ATOM 777 C CA . ILE A 1 91 ? 27.186 -0.960 -53.747 1.00 92.19 91 ILE A CA 1
ATOM 778 C C . ILE A 1 91 ? 26.514 -1.604 -54.966 1.00 92.19 91 ILE A C 1
ATOM 780 O O . ILE A 1 91 ? 27.099 -1.645 -56.042 1.00 92.19 91 ILE A O 1
ATOM 784 N N . MET A 1 92 ? 25.251 -2.018 -54.848 1.00 91.25 92 MET A N 1
ATOM 785 C CA . MET A 1 92 ? 24.474 -2.624 -55.939 1.00 91.25 92 MET A CA 1
ATOM 786 C C . MET A 1 92 ? 24.385 -1.717 -57.174 1.00 91.25 92 MET A C 1
ATOM 788 O O . MET A 1 92 ? 24.547 -2.183 -58.302 1.00 91.25 92 MET A O 1
ATOM 792 N N . ARG A 1 93 ? 24.162 -0.406 -56.988 1.00 91.94 93 ARG A N 1
ATOM 793 C CA . ARG A 1 93 ? 24.175 0.569 -58.095 1.00 91.94 93 ARG A CA 1
ATOM 794 C C . ARG A 1 93 ? 25.548 0.662 -58.755 1.00 91.94 93 ARG A C 1
ATOM 796 O O . ARG A 1 93 ? 25.612 0.740 -59.980 1.00 91.94 93 ARG A O 1
ATOM 803 N N . PHE A 1 94 ? 26.620 0.667 -57.964 1.00 92.31 94 PHE A N 1
ATOM 804 C CA . PHE A 1 94 ? 27.989 0.668 -58.474 1.00 92.31 94 PHE A CA 1
ATOM 805 C C . PHE A 1 94 ? 28.280 -0.600 -59.286 1.00 92.31 94 PHE A C 1
ATOM 807 O O . PHE A 1 94 ? 28.665 -0.493 -60.445 1.00 92.31 94 PHE A O 1
ATOM 814 N N . LEU A 1 95 ? 27.986 -1.782 -58.740 1.00 89.88 95 LEU A N 1
ATOM 815 C CA . LEU A 1 95 ? 28.176 -3.062 -59.427 1.00 89.88 95 LEU A CA 1
ATOM 816 C C . LEU A 1 95 ? 27.371 -3.142 -60.729 1.00 89.88 95 LEU A C 1
ATOM 818 O O . LEU A 1 95 ? 27.909 -3.529 -61.764 1.00 89.88 95 LEU A O 1
ATOM 822 N N . ARG A 1 96 ? 26.104 -2.702 -60.719 1.00 86.00 96 ARG A N 1
ATOM 823 C CA . ARG A 1 96 ? 25.276 -2.650 -61.934 1.00 86.00 96 ARG A CA 1
ATOM 824 C C . ARG A 1 96 ? 25.888 -1.716 -62.987 1.00 86.00 96 ARG A C 1
ATOM 826 O O . ARG A 1 96 ? 25.933 -2.070 -64.159 1.00 86.00 96 ARG A O 1
ATOM 833 N N . ARG A 1 97 ? 26.399 -0.550 -62.580 1.00 83.62 97 ARG A N 1
ATOM 834 C CA . ARG A 1 97 ? 27.095 0.407 -63.459 1.00 83.62 97 ARG A CA 1
ATOM 835 C C . ARG A 1 97 ? 28.400 -0.158 -64.028 1.00 83.62 97 ARG A C 1
ATOM 837 O O . ARG A 1 97 ? 28.666 0.068 -65.203 1.00 83.62 97 ARG A O 1
ATOM 844 N N . CYS A 1 98 ? 29.188 -0.884 -63.237 1.00 77.94 98 CYS A N 1
ATOM 845 C CA . CYS A 1 98 ? 30.393 -1.565 -63.716 1.00 77.94 98 CYS A CA 1
ATOM 846 C C . CYS A 1 98 ? 30.044 -2.654 -64.737 1.00 77.94 98 CYS A C 1
ATOM 848 O O . CYS A 1 98 ? 30.651 -2.692 -65.802 1.00 77.94 98 CYS A O 1
ATOM 850 N N . ARG A 1 99 ? 28.986 -3.440 -64.487 1.00 75.69 99 ARG A N 1
ATOM 851 C CA . ARG A 1 99 ? 28.494 -4.472 -65.417 1.00 75.69 99 ARG A CA 1
ATOM 852 C C . ARG A 1 99 ? 28.077 -3.911 -66.780 1.00 75.69 99 ARG A C 1
ATOM 854 O O . ARG A 1 99 ? 28.298 -4.553 -67.794 1.00 75.69 99 ARG A O 1
ATOM 861 N N . HIS A 1 100 ? 27.478 -2.718 -66.819 1.00 67.50 100 HIS A N 1
ATOM 862 C CA . HIS A 1 100 ? 27.101 -2.064 -68.080 1.00 67.50 100 HIS A CA 1
ATOM 863 C C . HIS A 1 100 ? 28.277 -1.398 -68.817 1.00 67.50 100 HIS A C 1
ATOM 865 O O . HIS A 1 100 ? 28.124 -1.064 -69.986 1.00 67.50 100 HIS A O 1
ATOM 871 N N . ARG A 1 101 ? 29.426 -1.180 -68.159 1.00 62.75 101 ARG A N 1
ATOM 872 C CA . ARG A 1 101 ? 30.608 -0.526 -68.756 1.00 62.75 101 ARG A CA 1
ATOM 873 C C . ARG A 1 101 ? 31.765 -1.464 -69.082 1.00 62.75 101 ARG A C 1
ATOM 875 O O . ARG A 1 101 ? 32.658 -1.069 -69.816 1.00 62.75 101 ARG A O 1
ATOM 882 N N . GLY A 1 102 ? 31.743 -2.689 -68.580 1.00 58.28 102 GLY A N 1
ATOM 883 C CA . GLY A 1 102 ? 32.722 -3.702 -68.924 1.00 58.28 102 GLY A CA 1
ATOM 884 C C . GLY A 1 102 ? 32.115 -5.071 -68.715 1.00 58.28 102 GLY A C 1
ATOM 885 O O . GLY A 1 102 ? 31.904 -5.466 -67.576 1.00 58.28 102 GLY A O 1
ATOM 886 N N . TRP A 1 103 ? 31.821 -5.741 -69.825 1.00 50.00 103 TRP A N 1
ATOM 887 C CA . TRP A 1 103 ? 31.890 -7.191 -70.016 1.00 50.00 103 TRP A CA 1
ATOM 888 C C . TRP A 1 103 ? 31.946 -7.441 -71.530 1.00 50.00 103 TRP A C 1
ATOM 890 O O . TRP A 1 103 ? 31.027 -7.961 -72.153 1.00 50.00 103 TRP A O 1
ATOM 900 N N . GLY A 1 104 ? 33.047 -6.989 -72.131 1.00 49.78 104 GLY A N 1
ATOM 901 C CA . GLY A 1 104 ? 33.611 -7.658 -73.293 1.00 49.78 104 GLY A CA 1
ATOM 902 C C . GLY A 1 104 ? 34.571 -8.727 -72.774 1.00 49.78 104 GLY A C 1
ATOM 903 O O . GLY A 1 104 ? 35.507 -8.390 -72.060 1.00 49.78 104 GLY A O 1
ATOM 904 N N . HIS A 1 105 ? 34.303 -9.983 -73.130 1.00 52.78 105 HIS A N 1
ATOM 905 C CA . HIS A 1 105 ? 35.169 -11.162 -72.992 1.00 52.78 105 HIS A CA 1
ATOM 906 C C . HIS A 1 105 ? 35.465 -11.733 -71.585 1.00 52.78 105 HIS A C 1
ATOM 908 O O . HIS A 1 105 ? 36.370 -11.311 -70.879 1.00 52.78 105 HIS A O 1
ATOM 914 N N . GLY A 1 106 ? 34.753 -12.827 -71.272 1.00 49.34 106 GLY A N 1
ATOM 915 C CA . GLY A 1 106 ? 35.371 -14.120 -70.942 1.00 49.34 106 GLY A CA 1
ATOM 916 C C . GLY A 1 106 ? 35.970 -14.329 -69.547 1.00 49.34 106 GLY A C 1
ATOM 917 O O . GLY A 1 106 ? 37.169 -14.162 -69.373 1.00 49.34 106 GLY A O 1
ATOM 918 N N . GLN A 1 107 ? 35.164 -14.842 -68.608 1.00 39.56 107 GLN A N 1
ATOM 919 C CA . GLN A 1 107 ? 35.426 -16.088 -67.853 1.00 39.56 107 GLN A CA 1
ATOM 920 C C . GLN A 1 107 ? 34.380 -16.270 -66.743 1.00 39.56 107 GLN A C 1
ATOM 922 O O . GLN A 1 107 ? 34.377 -15.578 -65.728 1.00 39.56 107 GLN A O 1
ATOM 927 N N . GLY A 1 108 ? 33.484 -17.234 -66.947 1.00 48.59 108 GLY A N 1
ATOM 928 C CA . GLY A 1 108 ? 32.467 -17.669 -65.990 1.00 48.59 108 GLY A CA 1
ATOM 929 C C . GLY A 1 108 ? 32.840 -18.966 -65.272 1.00 48.59 108 GLY A C 1
ATOM 930 O O . GLY A 1 108 ? 32.003 -19.857 -65.220 1.00 48.59 108 GLY A O 1
ATOM 931 N N . PHE A 1 109 ? 34.068 -19.108 -64.753 1.00 44.97 109 PHE A N 1
ATOM 932 C CA . PHE A 1 109 ? 34.516 -20.396 -64.188 1.00 44.97 109 PHE A CA 1
ATOM 933 C C . PHE A 1 109 ? 35.030 -20.380 -62.733 1.00 44.97 109 PHE A C 1
ATOM 935 O O . PHE A 1 109 ? 35.267 -21.439 -62.172 1.00 44.97 109 PHE A O 1
ATOM 942 N N . VAL A 1 110 ? 35.145 -19.233 -62.052 1.00 48.88 110 VAL A N 1
ATOM 943 C CA . VAL A 1 110 ? 35.792 -19.188 -60.711 1.00 48.88 110 VAL A CA 1
ATOM 944 C C . VAL A 1 110 ? 34.804 -19.218 -59.523 1.00 48.88 110 VAL A C 1
ATOM 946 O O . VAL A 1 110 ? 35.207 -19.287 -58.368 1.00 48.88 110 VAL A O 1
ATOM 949 N N . LEU A 1 111 ? 33.486 -19.222 -59.749 1.00 52.06 111 LEU A N 1
ATOM 950 C CA . LEU A 1 111 ? 32.501 -19.012 -58.669 1.00 52.06 111 LEU A CA 1
ATOM 951 C C . LEU A 1 111 ? 32.069 -20.260 -57.868 1.00 52.06 111 LEU A C 1
ATOM 953 O O . LEU A 1 111 ? 31.195 -20.132 -57.014 1.00 52.06 111 LEU A O 1
ATOM 957 N N . MET A 1 112 ? 32.665 -21.439 -58.091 1.00 51.31 112 MET A N 1
ATOM 958 C CA . MET A 1 112 ? 32.259 -22.685 -57.409 1.00 51.31 112 MET A CA 1
ATOM 959 C C . MET A 1 112 ? 33.223 -23.232 -56.340 1.00 51.31 112 MET A C 1
ATOM 961 O O . MET A 1 112 ? 32.855 -24.194 -55.678 1.00 51.31 112 MET A O 1
ATOM 965 N N . LEU A 1 113 ? 34.400 -22.632 -56.106 1.00 54.69 113 LEU A N 1
ATOM 966 C CA . LEU A 1 113 ? 35.334 -23.102 -55.056 1.00 54.69 113 LEU A CA 1
ATOM 967 C C . LEU A 1 113 ? 35.365 -22.246 -53.777 1.00 54.69 113 LEU A C 1
ATOM 969 O O . LEU A 1 113 ? 35.921 -22.659 -52.766 1.00 54.69 113 LEU A O 1
ATOM 973 N N . LEU A 1 114 ? 34.739 -21.069 -53.780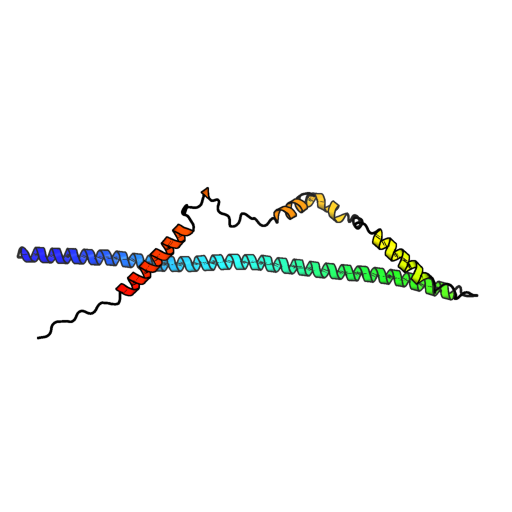 1.00 54.69 114 LEU A N 1
ATOM 974 C CA . LEU A 1 114 ? 34.757 -20.154 -52.633 1.00 54.69 114 LEU A CA 1
ATOM 975 C C . LEU A 1 114 ? 33.908 -20.598 -51.415 1.00 54.69 114 LEU A C 1
ATOM 977 O O . LEU A 1 114 ? 34.275 -20.245 -50.298 1.00 54.69 114 LEU A O 1
ATOM 981 N N . PRO A 1 115 ? 32.797 -21.355 -51.559 1.00 57.41 115 PRO A N 1
ATOM 982 C CA . PRO A 1 115 ? 31.982 -21.736 -50.400 1.00 57.41 115 PRO A CA 1
ATOM 983 C C . PRO A 1 115 ? 32.622 -22.783 -49.476 1.00 57.41 115 PRO A C 1
ATOM 985 O O . PRO A 1 115 ? 32.318 -22.790 -48.288 1.00 57.41 115 PRO A O 1
ATOM 988 N N . GLN A 1 116 ? 33.489 -23.658 -49.999 1.00 55.16 116 GLN A N 1
ATOM 989 C CA . GLN A 1 116 ? 34.092 -24.752 -49.225 1.00 55.16 116 GLN A CA 1
ATOM 990 C C . GLN A 1 116 ? 35.299 -24.274 -48.401 1.00 55.16 116 GLN A C 1
ATOM 992 O O . GLN A 1 116 ? 35.388 -24.566 -47.213 1.00 55.16 116 GLN A O 1
ATOM 997 N N . GLU A 1 117 ? 36.168 -23.464 -49.007 1.00 56.12 117 GLU A N 1
ATOM 998 C CA . GLU A 1 117 ? 37.311 -22.819 -48.339 1.00 56.12 117 GLU A CA 1
ATOM 999 C C . GLU A 1 117 ? 36.861 -21.845 -47.235 1.00 56.12 117 GLU A C 1
ATOM 1001 O O . GLU A 1 117 ? 37.461 -21.768 -46.165 1.00 56.12 117 GLU A O 1
ATOM 1006 N N . LEU A 1 118 ? 35.746 -21.135 -47.450 1.00 57.56 118 LEU A N 1
ATOM 1007 C CA . LEU A 1 118 ? 35.205 -20.192 -46.468 1.00 57.56 118 LEU A CA 1
ATOM 1008 C C . LEU A 1 118 ? 34.572 -20.894 -45.253 1.00 57.56 118 LEU A C 1
ATOM 1010 O O . LEU A 1 118 ? 34.577 -20.327 -44.164 1.00 57.56 118 LEU A O 1
ATOM 1014 N N . ALA A 1 119 ? 34.037 -22.109 -45.421 1.00 60.31 119 ALA A N 1
ATOM 1015 C CA . ALA A 1 119 ? 33.481 -22.898 -44.321 1.00 60.31 119 ALA A CA 1
ATOM 1016 C C . ALA A 1 119 ? 34.585 -23.443 -43.398 1.00 60.31 119 ALA A C 1
ATOM 1018 O O . ALA A 1 119 ? 34.453 -23.355 -42.179 1.00 60.31 119 ALA A O 1
ATOM 1019 N N . ALA A 1 120 ? 35.705 -23.902 -43.970 1.00 62.91 120 ALA A N 1
ATOM 1020 C CA . ALA A 1 120 ? 36.873 -24.343 -43.205 1.00 62.91 120 ALA A CA 1
ATOM 1021 C C . ALA A 1 120 ? 37.503 -23.188 -42.400 1.00 62.91 120 ALA A C 1
ATOM 1023 O O . ALA A 1 120 ? 37.778 -23.330 -41.211 1.00 62.91 120 ALA A O 1
ATOM 1024 N N . GLN A 1 121 ? 37.621 -21.999 -43.005 1.00 60.31 121 GLN A N 1
ATOM 1025 C CA . GLN A 1 121 ? 38.116 -20.806 -42.304 1.00 60.31 121 GLN A CA 1
ATOM 1026 C C . GLN A 1 121 ? 37.152 -20.285 -41.224 1.00 60.31 121 GLN A C 1
ATOM 1028 O O . GLN A 1 121 ? 37.581 -19.635 -40.271 1.00 60.31 121 GLN A O 1
ATOM 1033 N N . GLN A 1 122 ? 35.845 -20.542 -41.349 1.00 57.88 122 GLN A N 1
ATOM 1034 C CA . GLN A 1 122 ? 34.858 -20.167 -40.332 1.00 57.88 122 GLN A CA 1
ATOM 1035 C C . GLN A 1 122 ? 34.949 -21.044 -39.081 1.00 57.88 122 GLN A C 1
ATOM 1037 O O . GLN A 1 122 ? 34.820 -20.505 -37.983 1.00 57.88 122 GLN A O 1
ATOM 1042 N N . GLU A 1 123 ? 35.200 -22.347 -39.232 1.00 58.66 123 GLU A N 1
ATOM 1043 C CA . GLU A 1 123 ? 35.421 -23.262 -38.104 1.00 58.66 123 GLU A CA 1
ATOM 1044 C C . GLU A 1 123 ? 36.720 -22.936 -37.350 1.00 58.66 123 GLU A C 1
ATOM 1046 O O . GLU A 1 123 ? 36.701 -22.838 -36.121 1.00 58.66 123 GLU A O 1
ATOM 1051 N N . GLU A 1 124 ? 37.821 -22.650 -38.058 1.00 62.53 124 GLU A N 1
ATOM 1052 C CA . GLU A 1 124 ? 39.078 -22.199 -37.434 1.00 62.53 124 GLU A CA 1
ATOM 1053 C C . GLU A 1 124 ? 38.910 -20.851 -36.702 1.00 62.53 124 GLU A C 1
ATOM 1055 O O . GLU A 1 124 ? 39.353 -20.695 -35.561 1.00 62.53 124 GLU A O 1
ATOM 1060 N N . ALA A 1 125 ? 38.165 -19.901 -37.282 1.00 60.12 125 ALA A N 1
ATOM 1061 C CA . ALA A 1 125 ? 37.849 -18.615 -36.649 1.00 60.12 125 ALA A CA 1
ATOM 1062 C C . ALA A 1 125 ? 36.824 -18.704 -35.493 1.00 60.12 125 ALA A C 1
ATOM 1064 O O . ALA A 1 125 ? 36.648 -17.733 -34.745 1.00 60.12 125 ALA A O 1
ATOM 1065 N N . GLU A 1 126 ? 36.098 -19.818 -35.346 1.00 58.38 126 GLU A N 1
ATOM 1066 C CA . GLU A 1 126 ? 35.268 -20.101 -34.164 1.00 58.38 126 GLU A CA 1
ATOM 1067 C C . GLU A 1 126 ? 36.061 -20.732 -33.026 1.00 58.38 126 GLU A C 1
ATOM 1069 O O . GLU A 1 126 ? 35.794 -20.411 -31.866 1.00 58.38 126 GLU A O 1
ATOM 1074 N N . LEU A 1 127 ? 37.083 -21.526 -33.341 1.00 52.28 127 LEU A N 1
ATOM 1075 C CA . LEU A 1 127 ? 37.994 -22.087 -32.346 1.00 52.28 127 LEU A CA 1
ATOM 1076 C C . LEU A 1 127 ? 38.954 -21.025 -31.771 1.00 52.28 127 LEU A C 1
ATOM 1078 O O . LEU A 1 127 ? 39.255 -21.053 -30.579 1.00 52.28 127 LEU A O 1
ATOM 1082 N N . GLU A 1 128 ? 39.360 -20.034 -32.577 1.00 56.03 128 GLU A N 1
ATOM 1083 C CA . GLU A 1 128 ? 40.142 -18.866 -32.129 1.00 56.03 128 GLU A CA 1
ATOM 1084 C C . GLU A 1 128 ? 39.304 -17.758 -31.461 1.00 56.03 128 GLU A C 1
ATOM 1086 O O . GLU A 1 128 ? 39.861 -16.796 -30.921 1.00 56.03 128 GLU A O 1
ATOM 1091 N N . ARG A 1 129 ? 37.966 -17.873 -31.435 1.00 48.12 129 ARG A N 1
ATOM 1092 C CA . ARG A 1 129 ? 37.060 -16.913 -30.775 1.00 48.12 129 ARG A CA 1
ATOM 1093 C C . ARG A 1 129 ? 37.092 -17.067 -29.244 1.00 48.12 129 ARG A C 1
ATOM 1095 O O . ARG A 1 129 ? 36.092 -17.336 -28.579 1.00 48.12 129 ARG A O 1
ATOM 1102 N N . GLY A 1 130 ? 38.261 -16.810 -28.664 1.00 59.22 130 GLY A N 1
ATOM 1103 C CA . GLY A 1 130 ? 38.392 -16.339 -27.290 1.00 59.22 130 GLY A CA 1
ATOM 1104 C C . GLY A 1 130 ? 37.589 -15.049 -27.072 1.00 59.22 130 GLY A C 1
ATOM 1105 O O . GLY A 1 130 ? 37.258 -14.333 -28.017 1.00 59.22 130 GLY A O 1
ATOM 1106 N N . ALA A 1 131 ? 37.232 -14.797 -25.808 1.00 60.31 131 ALA A N 1
ATOM 1107 C CA . ALA A 1 131 ? 36.283 -13.781 -25.342 1.00 60.31 131 ALA A CA 1
ATOM 1108 C C . ALA A 1 131 ? 36.219 -12.489 -26.185 1.00 60.31 131 ALA A C 1
ATOM 1110 O O . ALA A 1 131 ? 37.229 -11.847 -26.463 1.00 60.31 131 ALA A O 1
ATOM 1111 N N . ALA A 1 132 ? 34.988 -12.092 -26.529 1.00 54.06 132 ALA A N 1
ATOM 1112 C CA . ALA A 1 132 ? 34.702 -10.974 -27.420 1.00 54.06 132 ALA A CA 1
ATOM 1113 C C . ALA A 1 132 ? 35.451 -9.681 -27.024 1.00 54.06 132 ALA A C 1
ATOM 1115 O O . ALA A 1 132 ? 35.439 -9.307 -25.844 1.00 54.06 132 ALA A O 1
ATOM 1116 N N . PRO A 1 133 ? 36.041 -8.954 -27.993 1.00 61.34 133 PRO A N 1
ATOM 1117 C CA . PRO A 1 133 ? 36.700 -7.685 -27.724 1.00 61.34 133 PRO A CA 1
ATOM 1118 C C . PRO A 1 133 ? 35.710 -6.689 -27.099 1.00 61.34 133 PRO A C 1
ATOM 1120 O O . PRO A 1 133 ? 34.520 -6.698 -27.447 1.00 61.34 133 PRO A O 1
ATOM 1123 N N . PRO A 1 134 ? 36.164 -5.817 -26.175 1.00 58.97 134 PRO A N 1
ATOM 1124 C CA . PRO A 1 134 ? 35.303 -4.802 -25.591 1.00 58.97 134 PRO A CA 1
ATOM 1125 C C . PRO A 1 134 ? 34.703 -3.960 -26.719 1.00 58.97 134 PRO A C 1
ATOM 1127 O O . PRO A 1 134 ? 35.416 -3.420 -27.563 1.00 58.97 134 PRO A O 1
ATOM 1130 N N . GLY A 1 135 ? 33.368 -3.900 -26.751 1.00 56.81 135 GLY A N 1
ATOM 1131 C CA . GLY A 1 135 ? 32.630 -3.160 -27.770 1.00 56.81 135 GLY A CA 1
ATOM 1132 C C . GLY A 1 135 ? 33.092 -1.699 -27.876 1.00 56.81 135 GLY A C 1
ATOM 1133 O O . GLY A 1 135 ? 33.660 -1.167 -26.919 1.00 56.81 135 GLY A O 1
ATOM 1134 N N . PRO A 1 136 ? 32.836 -1.041 -29.024 1.00 55.72 136 PRO A N 1
ATOM 1135 C CA . PRO A 1 136 ? 33.395 0.267 -29.358 1.00 55.72 136 PRO A CA 1
ATOM 1136 C C . PRO A 1 136 ? 33.218 1.257 -28.201 1.00 55.72 136 PRO A C 1
ATOM 1138 O O . PRO A 1 136 ? 32.121 1.283 -27.621 1.00 55.72 136 PRO A O 1
ATOM 1141 N N . PRO A 1 137 ? 34.259 2.047 -27.860 1.00 55.53 137 PRO A N 1
ATOM 1142 C CA . PRO A 1 137 ? 34.261 2.936 -26.707 1.00 55.53 137 PRO A CA 1
ATOM 1143 C C . PRO A 1 137 ? 33.207 4.013 -26.931 1.00 55.53 137 P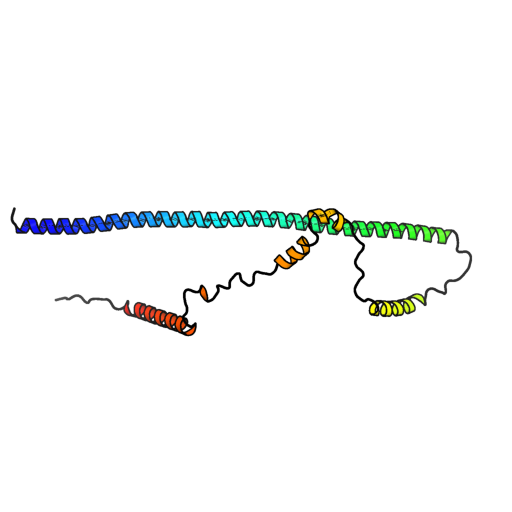RO A C 1
ATOM 1145 O O . PRO A 1 137 ? 33.428 5.045 -27.556 1.00 55.53 137 PRO A O 1
ATOM 1148 N N . ASN A 1 138 ? 31.990 3.716 -26.489 1.00 55.59 138 ASN A N 1
ATOM 1149 C CA . ASN A 1 138 ? 30.887 4.642 -26.572 1.00 55.59 138 ASN A CA 1
ATOM 1150 C C . ASN A 1 138 ? 31.066 5.611 -25.406 1.00 55.59 138 ASN A C 1
ATOM 1152 O O . ASN A 1 138 ? 30.611 5.368 -24.284 1.00 55.59 138 ASN A O 1
ATOM 1156 N N . ASP A 1 139 ? 31.734 6.711 -25.735 1.00 63.69 139 ASP A N 1
ATOM 1157 C CA . ASP A 1 139 ? 32.078 7.913 -24.963 1.00 63.69 139 ASP A CA 1
ATOM 1158 C C . ASP A 1 139 ? 30.877 8.578 -24.243 1.00 63.69 139 ASP A C 1
ATOM 1160 O O . ASP A 1 139 ? 30.967 9.584 -23.549 1.00 63.69 139 ASP A O 1
ATOM 1164 N N . TYR A 1 140 ? 29.688 7.988 -24.357 1.00 61.69 140 TYR A N 1
ATOM 1165 C CA . TYR A 1 140 ? 28.516 8.342 -23.568 1.00 61.69 140 TYR A CA 1
ATOM 1166 C C . TYR A 1 140 ? 28.666 7.943 -22.092 1.00 61.69 140 TYR A C 1
ATOM 1168 O O . TYR A 1 140 ? 28.128 8.613 -21.214 1.00 61.69 140 TYR A O 1
ATOM 1176 N N . LYS A 1 141 ? 29.392 6.855 -21.795 1.00 60.19 141 LYS A N 1
ATOM 1177 C CA . LYS A 1 141 ? 29.670 6.460 -20.405 1.00 60.19 141 LYS A CA 1
ATOM 1178 C C . LYS A 1 141 ? 30.662 7.404 -19.724 1.00 60.19 141 LYS A C 1
ATOM 1180 O O . LYS A 1 141 ? 30.454 7.708 -18.553 1.00 60.19 141 LYS A O 1
ATOM 1185 N N . ASP A 1 142 ? 31.674 7.891 -20.443 1.00 68.50 142 ASP A N 1
ATOM 1186 C CA . ASP A 1 142 ? 32.657 8.837 -19.901 1.00 68.50 142 ASP A CA 1
ATOM 1187 C C . ASP A 1 142 ? 32.083 10.254 -19.774 1.00 68.50 142 ASP A C 1
ATOM 1189 O O . ASP A 1 142 ? 32.249 10.884 -18.727 1.00 68.50 142 ASP A O 1
ATOM 1193 N N . LYS A 1 143 ? 31.260 10.703 -20.735 1.00 69.19 143 LYS A N 1
ATOM 1194 C CA . LYS A 1 143 ? 30.575 12.006 -20.667 1.00 69.19 143 LYS A CA 1
ATOM 1195 C C . LYS A 1 143 ? 29.768 12.225 -19.383 1.00 69.19 143 LYS A C 1
ATOM 1197 O O . LYS A 1 143 ? 29.733 13.343 -18.889 1.00 69.19 143 LYS A O 1
ATOM 1202 N N . TYR A 1 144 ? 29.138 11.193 -18.816 1.00 69.56 144 TYR A N 1
ATOM 1203 C CA . TYR A 1 144 ? 28.344 11.294 -17.576 1.00 69.56 144 TYR A CA 1
ATOM 1204 C C . TYR A 1 144 ? 29.009 10.616 -16.371 1.00 69.56 144 TYR A C 1
ATOM 1206 O O . TYR A 1 144 ? 28.397 10.493 -15.308 1.00 69.56 144 TYR A O 1
ATOM 1214 N N . ARG A 1 145 ? 30.272 10.199 -16.500 1.00 73.69 145 ARG A N 1
ATOM 1215 C CA . ARG A 1 145 ? 31.030 9.544 -15.426 1.00 73.69 145 ARG A CA 1
ATOM 1216 C C . ARG A 1 145 ? 31.181 10.428 -14.193 1.00 73.69 145 ARG A C 1
ATOM 1218 O O . ARG A 1 145 ? 31.114 9.922 -13.079 1.00 73.69 145 ARG A O 1
ATOM 1225 N N . HIS A 1 146 ? 31.297 11.737 -14.398 1.00 76.19 146 HIS A N 1
ATOM 1226 C CA . HIS A 1 146 ? 31.355 12.738 -13.333 1.00 76.19 146 HIS A CA 1
ATOM 1227 C C . HIS A 1 146 ? 30.018 12.922 -12.586 1.00 76.19 146 HIS A C 1
ATOM 1229 O O . HIS A 1 146 ? 30.017 13.359 -11.443 1.00 76.19 146 HIS A O 1
ATOM 1235 N N . LEU A 1 147 ? 28.887 12.568 -13.210 1.00 71.50 147 LEU A N 1
ATOM 1236 C CA . LEU A 1 147 ? 27.547 12.672 -12.616 1.00 71.50 147 LEU A CA 1
ATOM 1237 C C . LEU A 1 147 ? 27.109 11.379 -11.926 1.00 71.50 147 LEU A C 1
ATOM 1239 O O . LEU A 1 147 ? 26.362 11.422 -10.954 1.00 71.50 147 LEU A O 1
ATOM 1243 N N . ILE A 1 148 ? 27.537 10.229 -12.451 1.00 65.75 148 ILE A N 1
ATOM 1244 C CA . ILE A 1 148 ? 27.095 8.912 -11.979 1.00 65.75 148 ILE A CA 1
ATOM 1245 C C . ILE A 1 148 ? 28.130 8.279 -11.039 1.00 65.75 148 ILE A C 1
ATOM 1247 O O . ILE A 1 148 ? 27.745 7.490 -10.189 1.00 65.75 148 ILE A O 1
ATOM 1251 N N . GLY A 1 149 ? 29.415 8.638 -11.141 1.00 64.38 149 GLY A N 1
ATOM 1252 C CA . GLY A 1 149 ? 30.513 7.997 -10.415 1.00 64.38 149 GLY A CA 1
ATOM 1253 C C . GLY A 1 149 ? 30.825 6.607 -10.982 1.00 64.38 149 GLY A C 1
ATOM 1254 O O . GLY A 1 149 ? 29.949 5.747 -11.087 1.00 64.38 149 GLY A O 1
ATOM 1255 N N . SER A 1 150 ? 32.081 6.347 -11.356 1.00 62.94 150 SER A N 1
ATOM 1256 C CA . SER A 1 150 ? 32.494 5.046 -11.921 1.00 62.94 150 SER A CA 1
ATOM 1257 C C . SER A 1 150 ? 32.249 3.867 -10.976 1.00 62.94 150 SER A C 1
ATOM 1259 O O . SER A 1 150 ? 31.967 2.757 -11.435 1.00 62.94 150 SER A O 1
ATOM 1261 N N . ASP A 1 151 ? 32.285 4.125 -9.670 1.00 62.22 151 ASP A N 1
ATOM 1262 C CA . ASP A 1 151 ? 32.129 3.106 -8.634 1.00 62.22 151 ASP A CA 1
ATOM 1263 C C . ASP A 1 151 ? 30.706 3.018 -8.093 1.00 62.22 151 ASP A C 1
ATOM 1265 O O . ASP A 1 151 ? 30.323 1.967 -7.588 1.00 62.22 151 ASP A O 1
ATOM 1269 N N . ALA A 1 152 ? 29.872 4.049 -8.273 1.00 58.47 152 ALA A N 1
ATOM 1270 C CA . ALA A 1 152 ? 28.499 4.027 -7.775 1.00 58.47 152 ALA A CA 1
ATOM 1271 C C . ALA A 1 152 ? 27.646 2.994 -8.520 1.00 58.47 152 ALA A C 1
ATOM 1273 O O . ALA A 1 152 ? 26.824 2.326 -7.906 1.00 58.47 152 ALA A O 1
ATOM 1274 N N . ALA A 1 153 ? 27.873 2.791 -9.824 1.00 59.25 153 ALA A N 1
ATOM 1275 C CA . ALA A 1 153 ? 27.171 1.762 -10.592 1.00 59.25 153 ALA A CA 1
ATOM 1276 C C . ALA A 1 153 ? 27.595 0.330 -10.193 1.00 59.25 153 ALA A C 1
ATOM 1278 O O . ALA A 1 153 ? 26.746 -0.557 -10.100 1.00 59.25 153 ALA A O 1
ATOM 1279 N N . LYS A 1 154 ? 28.891 0.095 -9.918 1.00 56.59 154 LYS A N 1
ATOM 1280 C CA . LYS A 1 154 ? 29.399 -1.205 -9.428 1.00 56.59 154 LYS A CA 1
ATOM 1281 C C . LYS A 1 154 ? 29.006 -1.462 -7.968 1.00 56.59 154 LYS A C 1
ATOM 1283 O O . LYS A 1 154 ? 28.664 -2.591 -7.627 1.00 56.59 154 LYS A O 1
ATOM 1288 N N . ALA A 1 155 ? 29.012 -0.431 -7.125 1.00 54.62 155 ALA A N 1
ATOM 1289 C CA . ALA A 1 155 ? 28.550 -0.497 -5.744 1.00 54.62 155 ALA A CA 1
ATOM 1290 C C . ALA A 1 155 ? 27.033 -0.720 -5.672 1.00 54.62 155 ALA A C 1
ATOM 1292 O O . ALA A 1 155 ? 26.606 -1.583 -4.912 1.00 54.62 155 ALA A O 1
ATOM 1293 N N . ALA A 1 156 ? 26.240 -0.045 -6.519 1.00 54.22 156 ALA A N 1
ATOM 1294 C CA . ALA A 1 156 ? 24.789 -0.230 -6.651 1.00 54.22 156 ALA A CA 1
ATOM 1295 C C . ALA A 1 156 ? 24.411 -1.658 -7.073 1.00 54.22 156 ALA A C 1
ATOM 1297 O O . ALA A 1 156 ? 23.434 -2.213 -6.574 1.00 54.22 156 ALA A O 1
ATOM 1298 N N . ALA A 1 157 ? 25.209 -2.281 -7.949 1.00 53.25 157 ALA A N 1
ATOM 1299 C CA . ALA A 1 157 ? 25.034 -3.686 -8.313 1.00 53.25 157 ALA A CA 1
ATOM 1300 C C . ALA A 1 157 ? 25.302 -4.640 -7.130 1.00 53.25 157 ALA A C 1
ATOM 1302 O O . ALA A 1 157 ? 24.606 -5.644 -7.002 1.00 53.25 157 ALA A O 1
ATOM 1303 N N . ARG A 1 158 ? 26.249 -4.316 -6.230 1.00 55.44 158 ARG A N 1
ATOM 1304 C CA . ARG A 1 158 ? 26.479 -5.072 -4.980 1.00 55.44 158 ARG A CA 1
ATOM 1305 C C . ARG A 1 158 ? 25.468 -4.748 -3.875 1.00 55.44 158 ARG A C 1
ATOM 1307 O O . ARG A 1 158 ? 25.206 -5.599 -3.038 1.00 55.44 158 ARG A O 1
ATOM 1314 N N . THR A 1 159 ? 24.840 -3.568 -3.884 1.00 52.78 159 THR A N 1
ATOM 1315 C CA . THR A 1 159 ? 23.779 -3.221 -2.913 1.00 52.78 159 THR A CA 1
ATOM 1316 C C . THR A 1 159 ? 22.457 -3.951 -3.178 1.00 52.78 159 THR A C 1
ATOM 1318 O O . THR A 1 159 ? 21.546 -3.863 -2.361 1.00 52.78 159 THR A O 1
ATOM 1321 N N . MET A 1 160 ? 22.348 -4.700 -4.283 1.00 48.62 160 MET A N 1
ATOM 1322 C CA . MET A 1 160 ? 21.284 -5.688 -4.501 1.00 48.62 160 MET A CA 1
ATOM 1323 C C . MET A 1 160 ? 21.650 -7.091 -3.986 1.00 48.62 160 MET A C 1
ATOM 1325 O O . MET A 1 160 ? 21.047 -8.072 -4.420 1.00 48.62 160 MET A O 1
ATOM 1329 N N . GLU A 1 161 ? 22.576 -7.226 -3.030 1.00 51.25 161 GLU A N 1
ATOM 1330 C CA . GLU A 1 161 ? 22.513 -8.387 -2.142 1.00 51.25 161 GLU A CA 1
ATOM 1331 C C . GLU A 1 161 ? 21.163 -8.351 -1.422 1.00 51.25 161 GLU A C 1
ATOM 1333 O O . GLU A 1 161 ? 20.867 -7.440 -0.644 1.00 51.25 161 GLU A O 1
ATOM 1338 N N . ALA A 1 162 ? 20.308 -9.334 -1.712 1.00 52.31 162 ALA A N 1
ATOM 1339 C CA . ALA A 1 162 ? 19.133 -9.577 -0.896 1.00 52.31 162 ALA A CA 1
ATOM 1340 C C . ALA A 1 162 ? 19.609 -9.665 0.556 1.00 52.31 162 ALA A C 1
ATOM 1342 O O . ALA A 1 162 ? 20.479 -10.477 0.871 1.00 52.31 162 ALA A O 1
ATOM 1343 N N . ASN A 1 163 ? 19.081 -8.797 1.418 1.00 58.28 163 ASN A N 1
ATOM 1344 C CA . ASN A 1 163 ? 19.428 -8.771 2.827 1.00 58.28 163 ASN A CA 1
ATOM 1345 C C . ASN A 1 163 ? 19.124 -10.154 3.432 1.00 58.28 163 ASN A C 1
ATOM 1347 O O . ASN A 1 163 ? 17.987 -10.428 3.810 1.00 58.28 163 ASN A O 1
ATOM 1351 N N . LYS A 1 164 ? 20.140 -11.025 3.521 1.00 56.59 164 LYS A N 1
ATOM 1352 C CA . LYS A 1 164 ? 20.047 -12.358 4.143 1.00 56.59 164 LYS A CA 1
ATOM 1353 C C . LYS A 1 164 ? 19.615 -12.277 5.610 1.00 56.59 164 LYS A C 1
ATOM 1355 O O . LYS A 1 164 ? 19.178 -13.278 6.166 1.00 56.59 164 LYS A O 1
ATOM 1360 N N . ALA A 1 165 ? 19.730 -11.104 6.232 1.00 51.69 165 ALA A N 1
ATOM 1361 C CA . ALA A 1 165 ? 19.334 -10.853 7.608 1.00 51.69 165 ALA A CA 1
ATOM 1362 C C . ALA A 1 165 ? 17.900 -10.313 7.754 1.00 51.69 165 ALA A C 1
ATOM 1364 O O . ALA A 1 165 ? 17.420 -10.209 8.883 1.00 51.69 165 ALA A O 1
ATOM 1365 N N . TYR A 1 166 ? 17.175 -10.008 6.668 1.00 46.91 166 TYR A N 1
ATOM 1366 C CA . TYR A 1 166 ? 15.766 -9.614 6.765 1.00 46.91 166 TYR A CA 1
ATOM 1367 C C . TYR A 1 166 ? 14.911 -10.852 7.083 1.00 46.91 166 TYR A C 1
ATOM 1369 O O . TYR A 1 166 ? 14.381 -11.513 6.197 1.00 46.91 166 TYR A O 1
ATOM 1377 N N . GLY A 1 167 ? 14.849 -11.204 8.370 1.00 58.47 167 GLY A N 1
ATOM 1378 C CA . GLY A 1 167 ? 14.160 -12.392 8.886 1.00 58.47 167 GLY A CA 1
ATOM 1379 C C . GLY A 1 167 ? 14.949 -13.187 9.932 1.00 58.47 167 GLY A C 1
ATOM 1380 O O . GLY A 1 167 ? 14.355 -13.981 10.656 1.00 58.47 167 GLY A O 1
ATOM 1381 N N . CYS A 1 168 ? 16.257 -12.950 10.078 1.00 60.91 168 CYS A N 1
ATOM 1382 C CA . CYS A 1 168 ? 17.082 -13.615 11.089 1.00 60.91 168 CYS A CA 1
ATOM 1383 C C . CYS A 1 168 ? 17.239 -12.725 12.328 1.00 60.91 168 CYS A C 1
ATOM 1385 O O . CYS A 1 168 ? 18.062 -11.814 12.355 1.00 60.91 168 CYS A O 1
ATOM 1387 N N . VAL A 1 169 ? 16.451 -13.004 13.370 1.00 58.16 169 VAL A N 1
ATOM 1388 C CA . VAL A 1 169 ? 16.634 -12.409 14.704 1.00 58.16 169 VAL A CA 1
ATOM 1389 C C . VAL A 1 169 ? 17.793 -13.137 15.405 1.00 58.16 169 VAL A C 1
ATOM 1391 O O . VAL A 1 169 ? 17.702 -14.361 15.568 1.00 58.16 169 VAL A O 1
ATOM 1394 N N . PRO A 1 170 ? 18.867 -12.439 15.825 1.00 66.00 170 PRO A N 1
ATOM 1395 C CA . PRO A 1 170 ? 19.976 -13.042 16.567 1.00 66.00 170 PRO A CA 1
ATOM 1396 C C . PRO A 1 170 ? 19.472 -13.812 17.791 1.00 66.00 170 PRO A C 1
ATOM 1398 O O . PRO A 1 170 ? 18.572 -13.335 18.481 1.00 66.00 170 PRO A O 1
ATOM 1401 N N . VAL A 1 171 ? 20.045 -14.988 18.078 1.00 62.59 171 VAL A N 1
ATOM 1402 C CA . VAL A 1 171 ? 19.650 -15.837 19.225 1.00 62.59 171 VAL A CA 1
ATOM 1403 C C . VAL A 1 171 ? 19.656 -15.064 20.546 1.00 62.59 171 VAL A C 1
ATOM 1405 O O . VAL A 1 171 ? 18.736 -15.231 21.336 1.00 62.59 171 VAL A O 1
ATOM 1408 N N . ALA A 1 172 ? 20.607 -14.144 20.726 1.00 65.00 172 ALA A N 1
ATOM 1409 C CA . ALA A 1 172 ? 20.701 -13.280 21.903 1.00 65.00 172 ALA A CA 1
ATOM 1410 C C . ALA A 1 172 ? 19.477 -12.360 22.120 1.00 65.00 172 ALA A C 1
ATOM 1412 O O . ALA A 1 172 ? 19.223 -11.943 23.243 1.00 65.00 172 ALA A O 1
ATOM 1413 N N . ASN A 1 173 ? 18.701 -12.066 21.068 1.00 62.97 173 ASN A N 1
ATOM 1414 C CA . ASN A 1 173 ? 17.515 -11.202 21.126 1.00 62.97 173 ASN A CA 1
ATOM 1415 C C . ASN A 1 173 ? 16.192 -11.988 21.163 1.00 62.97 173 ASN A C 1
ATOM 1417 O O . ASN A 1 173 ? 15.113 -11.386 21.174 1.00 62.97 173 ASN A O 1
ATOM 1421 N N . LYS A 1 174 ? 16.240 -13.325 21.150 1.00 67.56 174 LYS A N 1
ATOM 1422 C CA . LYS A 1 174 ? 15.042 -14.162 21.256 1.00 67.56 174 LYS A CA 1
ATOM 1423 C C . LYS A 1 174 ? 14.610 -14.224 22.725 1.00 67.56 174 LYS A C 1
ATOM 1425 O O . LYS A 1 174 ? 15.384 -14.617 23.585 1.00 67.56 174 LYS A O 1
ATOM 1430 N N . ARG A 1 175 ? 13.360 -13.834 23.009 1.00 65.19 175 ARG A N 1
ATOM 1431 C CA . ARG A 1 175 ? 12.755 -13.898 24.358 1.00 65.19 175 ARG A CA 1
ATOM 1432 C C . ARG A 1 175 ? 12.481 -15.324 24.848 1.00 65.19 175 ARG A C 1
ATOM 1434 O O . ARG A 1 175 ? 12.280 -15.501 26.041 1.00 65.19 175 ARG A O 1
ATOM 1441 N N . ASP A 1 176 ? 12.430 -16.300 23.944 1.00 69.88 176 ASP A N 1
ATOM 1442 C CA . ASP A 1 176 ? 12.214 -17.712 24.269 1.00 69.88 176 ASP A CA 1
ATOM 1443 C C . ASP A 1 176 ? 13.517 -18.484 24.019 1.00 69.88 176 ASP A C 1
ATOM 1445 O O . ASP A 1 176 ? 13.998 -18.543 22.883 1.00 69.88 176 ASP A O 1
ATOM 1449 N N . THR A 1 177 ? 14.112 -19.002 25.094 1.00 72.19 177 THR A N 1
ATOM 1450 C CA . THR A 1 177 ? 15.369 -19.769 25.102 1.00 72.19 177 THR A CA 1
ATOM 1451 C C . THR A 1 177 ? 15.143 -21.279 25.139 1.00 72.19 177 THR A C 1
ATOM 1453 O O . THR A 1 177 ? 16.111 -22.037 25.151 1.00 72.19 177 THR A O 1
ATOM 1456 N N . ARG A 1 178 ? 13.884 -21.725 25.183 1.00 76.31 178 ARG A N 1
ATOM 1457 C CA . ARG A 1 178 ? 13.531 -23.138 25.328 1.00 76.31 178 ARG A CA 1
ATOM 1458 C C . ARG A 1 178 ? 13.804 -23.919 24.053 1.00 76.31 178 ARG A C 1
ATOM 1460 O O . ARG A 1 178 ? 13.773 -23.372 22.946 1.00 76.31 178 ARG A O 1
ATOM 1467 N N . SER A 1 179 ? 14.045 -25.217 24.211 1.00 77.50 179 SER A N 1
ATOM 1468 C CA . SER A 1 179 ? 14.226 -26.107 23.067 1.00 77.50 179 SER A CA 1
ATOM 1469 C C . SER A 1 179 ? 12.936 -26.195 22.240 1.00 77.50 179 SER A C 1
ATOM 1471 O O . SER A 1 179 ? 11.824 -26.077 22.762 1.00 77.50 179 SER A O 1
ATOM 1473 N N . ILE A 1 180 ? 13.070 -26.442 20.933 1.00 74.50 180 ILE A N 1
ATOM 1474 C CA . ILE A 1 180 ? 11.933 -26.623 20.012 1.00 74.50 180 ILE A CA 1
ATOM 1475 C C . ILE A 1 180 ? 11.002 -27.736 20.518 1.00 74.50 180 ILE A C 1
ATOM 1477 O O . ILE A 1 180 ? 9.779 -27.622 20.423 1.00 74.50 180 ILE A O 1
ATOM 1481 N N . GLU A 1 181 ? 11.575 -28.793 21.089 1.00 78.44 181 GLU A N 1
ATOM 1482 C CA . GLU A 1 181 ? 10.834 -29.933 21.630 1.00 78.44 181 GLU A CA 1
ATOM 1483 C C . GLU A 1 181 ? 10.004 -29.554 22.863 1.00 78.44 181 GLU A C 1
ATOM 1485 O O . GLU A 1 181 ? 8.844 -29.953 22.977 1.00 78.44 181 GLU A O 1
ATOM 1490 N N . GLU A 1 182 ? 10.548 -28.714 23.744 1.00 83.25 182 GLU A N 1
ATOM 1491 C CA . GLU A 1 182 ? 9.853 -28.218 24.937 1.00 83.25 182 GLU A CA 1
ATOM 1492 C C . GLU A 1 182 ? 8.678 -27.313 24.558 1.00 83.25 182 GLU A C 1
ATOM 1494 O O . GLU A 1 182 ? 7.572 -27.475 25.077 1.00 83.25 182 GLU A O 1
ATOM 1499 N N . ALA A 1 183 ? 8.882 -26.411 23.592 1.00 85.38 183 ALA A N 1
ATOM 1500 C CA . ALA A 1 183 ? 7.820 -25.552 23.077 1.00 85.38 183 ALA A CA 1
ATOM 1501 C C . ALA A 1 183 ? 6.694 -26.371 22.415 1.00 85.38 183 ALA A C 1
ATOM 1503 O O . ALA A 1 183 ? 5.510 -26.114 22.646 1.00 85.38 183 ALA A O 1
ATOM 1504 N N . MET A 1 184 ? 7.042 -27.398 21.630 1.00 78.94 184 MET A N 1
ATOM 1505 C CA . MET A 1 184 ? 6.065 -28.291 20.994 1.00 78.94 184 MET A CA 1
ATOM 1506 C C . MET A 1 184 ? 5.286 -29.126 22.015 1.00 78.94 184 MET A C 1
ATOM 1508 O O . MET A 1 184 ? 4.075 -29.308 21.859 1.00 78.94 184 MET A O 1
ATOM 1512 N N . ASN A 1 185 ? 5.945 -29.609 23.069 1.00 84.56 185 ASN A N 1
ATOM 1513 C CA . ASN A 1 185 ? 5.294 -30.357 24.141 1.00 84.56 185 ASN A CA 1
ATOM 1514 C C . ASN A 1 185 ? 4.339 -29.479 24.952 1.00 84.56 185 ASN A C 1
ATOM 1516 O O . ASN A 1 185 ? 3.229 -29.919 25.249 1.00 84.56 185 ASN A O 1
ATOM 1520 N N . GLU A 1 186 ? 4.692 -28.222 25.228 1.00 84.69 186 GLU A N 1
ATOM 1521 C CA . GLU A 1 186 ? 3.791 -27.299 25.920 1.00 84.69 186 GLU A CA 1
ATOM 1522 C C . GLU A 1 186 ? 2.563 -26.941 25.066 1.00 84.69 186 GLU A C 1
ATOM 1524 O O . GLU A 1 186 ? 1.443 -26.896 25.577 1.00 84.69 186 GLU A O 1
ATOM 1529 N N . ILE A 1 187 ? 2.733 -26.756 23.750 1.00 85.19 187 ILE A N 1
ATOM 1530 C CA . ILE A 1 187 ? 1.611 -26.538 22.821 1.00 85.19 187 ILE A CA 1
ATOM 1531 C C . ILE A 1 187 ? 0.676 -27.752 22.821 1.00 85.19 187 ILE A C 1
ATOM 1533 O O . ILE A 1 187 ? -0.546 -27.595 22.893 1.00 85.19 187 ILE A O 1
ATOM 1537 N N . ARG A 1 188 ? 1.232 -28.969 22.772 1.00 83.25 188 ARG A N 1
ATOM 1538 C CA . ARG A 1 188 ? 0.447 -30.212 22.839 1.00 83.25 188 ARG A CA 1
ATOM 1539 C C . ARG A 1 188 ? -0.266 -30.353 24.182 1.00 83.25 188 ARG A C 1
ATOM 1541 O O . ARG A 1 188 ? -1.442 -30.704 24.192 1.00 83.25 188 ARG A O 1
ATOM 1548 N N . ALA A 1 189 ? 0.398 -30.039 25.292 1.00 84.81 189 ALA A N 1
ATOM 1549 C CA . ALA A 1 189 ? -0.189 -30.077 26.629 1.00 84.81 189 ALA A CA 1
ATOM 1550 C C . ALA A 1 189 ? -1.331 -29.057 26.782 1.00 84.81 189 ALA A C 1
ATOM 1552 O O . ALA A 1 189 ? -2.424 -29.424 27.208 1.00 84.81 189 ALA A O 1
ATOM 1553 N N . LYS A 1 190 ? -1.141 -27.807 26.332 1.00 86.06 190 LYS A N 1
ATOM 1554 C CA . LYS A 1 190 ? -2.203 -26.782 26.295 1.00 86.06 190 LYS A CA 1
ATOM 1555 C C . LYS A 1 190 ? -3.368 -27.176 25.393 1.00 86.06 190 LYS A C 1
ATOM 1557 O O . LYS A 1 190 ? -4.509 -26.863 25.715 1.00 86.06 190 LYS A O 1
ATOM 1562 N N . LYS A 1 191 ? -3.108 -27.858 24.273 1.00 83.94 191 LYS A N 1
ATOM 1563 C CA . LYS A 1 191 ? -4.169 -28.362 23.390 1.00 83.94 191 LYS A CA 1
ATOM 1564 C C . LYS A 1 191 ? -4.982 -29.474 24.061 1.00 83.94 191 LYS A C 1
ATOM 1566 O O . LYS A 1 191 ? -6.198 -29.459 23.935 1.00 83.94 191 LYS A O 1
ATOM 1571 N N . ARG A 1 192 ? -4.333 -30.378 24.806 1.00 82.50 192 ARG A N 1
ATOM 1572 C CA . ARG A 1 192 ? -5.009 -31.423 25.598 1.00 82.50 192 ARG A CA 1
ATOM 1573 C C . ARG A 1 192 ? -5.860 -30.834 26.722 1.00 82.50 192 ARG A C 1
ATOM 1575 O O . ARG A 1 192 ? -6.982 -31.277 26.903 1.00 82.50 192 ARG A O 1
ATOM 1582 N N . LEU A 1 193 ? -5.357 -29.817 27.425 1.00 78.44 193 LEU A N 1
ATOM 1583 C CA . LEU A 1 193 ? -6.122 -29.122 28.467 1.00 78.44 193 LEU A CA 1
ATOM 1584 C C . LEU A 1 193 ? -7.339 -28.395 27.889 1.00 78.44 193 LEU A C 1
ATOM 1586 O O . LEU A 1 193 ? -8.424 -28.554 28.420 1.00 78.44 193 LEU A O 1
ATOM 1590 N N . ARG A 1 194 ? -7.194 -27.703 26.750 1.00 75.06 194 ARG A N 1
ATOM 1591 C CA . ARG A 1 194 ? -8.336 -27.088 26.047 1.00 75.06 194 ARG A CA 1
ATOM 1592 C C . ARG A 1 194 ? -9.381 -28.115 25.605 1.00 75.06 194 ARG A C 1
ATOM 1594 O O . ARG A 1 194 ? -10.565 -27.862 25.742 1.00 75.06 194 ARG A O 1
ATOM 1601 N N . GLN A 1 195 ? -8.944 -29.270 25.101 1.00 72.75 195 GLN A N 1
ATOM 1602 C CA . GLN A 1 195 ? -9.851 -30.362 24.729 1.00 72.75 195 GLN A CA 1
ATOM 1603 C C . GLN A 1 195 ? -10.561 -30.964 25.952 1.00 72.75 195 GLN A C 1
ATOM 1605 O O . GLN A 1 195 ? -11.752 -31.228 25.881 1.00 72.75 195 GLN A O 1
ATOM 1610 N N . ALA A 1 196 ? -9.869 -31.114 27.084 1.00 72.69 196 ALA A N 1
ATOM 1611 C CA . ALA A 1 196 ? -10.473 -31.584 28.332 1.00 72.69 196 ALA A CA 1
ATOM 1612 C C . ALA A 1 196 ? -11.426 -30.548 28.968 1.00 72.69 196 ALA A C 1
ATOM 1614 O O . ALA A 1 196 ? -12.437 -30.921 29.556 1.00 72.69 196 ALA A O 1
ATOM 1615 N N . GLU A 1 197 ? -11.131 -29.251 28.836 1.00 69.12 197 GLU A N 1
ATOM 1616 C CA . GLU A 1 197 ? -12.011 -28.151 29.257 1.00 69.12 197 GLU A CA 1
ATOM 1617 C C . GLU A 1 197 ? -13.289 -28.088 28.402 1.00 69.12 197 GLU A C 1
ATOM 1619 O O . GLU A 1 197 ? -14.373 -27.882 28.948 1.00 69.12 197 GLU A O 1
ATOM 1624 N N . ASP A 1 198 ? -13.182 -28.331 27.089 1.00 62.50 198 ASP A N 1
ATOM 1625 C CA . ASP A 1 198 ? -14.334 -28.420 26.181 1.00 62.50 198 ASP A CA 1
ATOM 1626 C C . ASP A 1 198 ? -15.192 -29.680 26.448 1.00 62.50 198 ASP A C 1
ATOM 1628 O O . ASP A 1 198 ? -16.416 -29.624 26.327 1.00 62.50 198 ASP A O 1
ATOM 1632 N N . GLU A 1 199 ? -14.592 -30.799 26.879 1.00 60.22 199 GLU A N 1
ATOM 1633 C CA . GLU A 1 199 ? -15.323 -32.024 27.260 1.00 60.22 199 GLU A CA 1
ATOM 1634 C C . GLU A 1 199 ? -15.957 -31.952 28.667 1.00 60.22 199 GLU A C 1
ATOM 1636 O O . GLU A 1 199 ? -16.991 -32.573 28.912 1.00 60.22 199 GLU A O 1
ATOM 1641 N N . GLY A 1 200 ? -15.413 -31.142 29.584 1.00 55.28 200 GLY A N 1
ATOM 1642 C CA . GLY A 1 200 ? -15.977 -30.912 30.924 1.00 55.28 200 GLY A CA 1
ATOM 1643 C C . GLY A 1 200 ? -17.167 -29.939 30.970 1.00 55.28 200 GLY A C 1
ATOM 1644 O O . GLY A 1 200 ? -17.871 -29.875 31.978 1.00 55.28 200 GLY A O 1
ATOM 1645 N N . GLY A 1 201 ? -17.418 -29.187 29.892 1.00 48.09 201 GLY A N 1
ATOM 1646 C CA . GLY A 1 201 ? -18.491 -28.188 29.797 1.00 48.09 201 GLY A CA 1
ATOM 1647 C C . GLY A 1 201 ? -19.870 -28.724 29.382 1.00 48.09 201 GLY A C 1
ATOM 1648 O O . GLY A 1 201 ? -20.833 -27.959 29.371 1.00 48.09 201 GLY A O 1
ATOM 1649 N N . ALA A 1 202 ? -19.992 -30.015 29.050 1.00 49.00 202 ALA A N 1
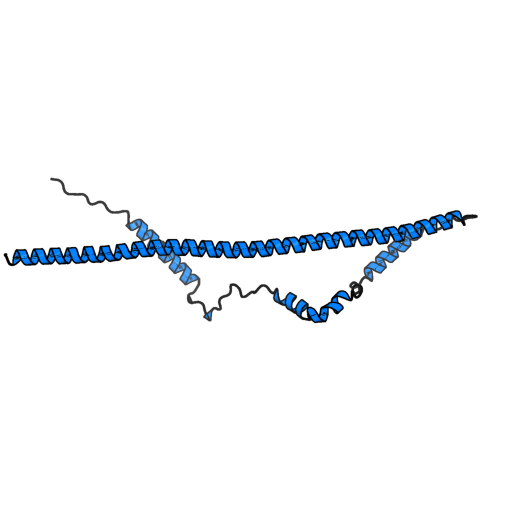ATOM 1650 C CA . ALA A 1 202 ? -21.225 -30.614 28.520 1.00 49.00 202 ALA A CA 1
ATOM 1651 C C . ALA A 1 202 ? -22.113 -31.329 29.568 1.00 49.00 202 ALA A C 1
ATOM 1653 O O . ALA A 1 202 ? -23.095 -31.969 29.199 1.00 49.00 202 ALA A O 1
ATOM 1654 N N . GLY A 1 203 ? -21.810 -31.228 30.868 1.00 46.00 203 GLY A N 1
ATOM 1655 C CA . GLY A 1 203 ? -22.538 -31.928 31.936 1.00 46.00 203 GLY A CA 1
ATOM 1656 C C . GLY A 1 203 ? -23.172 -30.993 32.965 1.00 46.00 203 GLY A C 1
ATOM 1657 O O . GLY A 1 203 ? -22.667 -30.870 34.075 1.00 46.00 203 GLY A O 1
ATOM 1658 N N . GLY A 1 204 ? -24.287 -30.344 32.623 1.00 47.16 204 GLY A N 1
ATOM 1659 C CA . GLY A 1 204 ? -25.070 -29.549 33.571 1.00 47.16 204 GLY A CA 1
ATOM 1660 C C . GLY A 1 204 ? -26.567 -29.631 33.294 1.00 47.16 204 GLY A C 1
ATOM 1661 O O . GLY A 1 204 ? -27.062 -28.990 32.373 1.00 47.16 204 GLY A O 1
ATOM 1662 N N . GLY A 1 205 ? -27.294 -30.378 34.125 1.00 38.78 205 GLY A N 1
ATOM 1663 C CA . GLY A 1 205 ? -28.755 -30.344 34.187 1.00 38.78 205 GLY A CA 1
ATOM 1664 C C . GLY A 1 205 ? -29.247 -30.781 35.571 1.00 38.78 205 GLY A C 1
ATOM 1665 O O . GLY A 1 205 ? -29.198 -31.974 35.861 1.00 38.78 205 GLY A O 1
ATOM 1666 N N . PRO A 1 206 ? -29.687 -29.859 36.450 1.00 51.88 206 PRO A N 1
ATOM 1667 C CA . PRO A 1 206 ? -30.201 -30.205 37.769 1.00 51.88 206 PRO A CA 1
ATOM 1668 C C . PRO A 1 206 ? -31.647 -30.705 37.653 1.00 51.88 206 PRO A C 1
ATOM 1670 O O . PRO A 1 206 ? -32.536 -29.971 37.222 1.00 51.88 206 PRO A O 1
ATOM 1673 N N . GLY A 1 207 ? -31.887 -31.957 38.047 1.00 44.84 207 GLY A N 1
ATOM 1674 C CA . GLY A 1 207 ? -33.234 -32.488 38.255 1.00 44.84 207 GLY A CA 1
ATOM 1675 C C . GLY A 1 207 ? -33.861 -31.843 39.490 1.00 44.84 207 GLY A C 1
ATOM 1676 O O . GLY A 1 207 ? -33.352 -32.002 40.598 1.00 44.84 207 GLY A O 1
ATOM 1677 N N . GLY A 1 208 ? -34.927 -31.068 39.288 1.00 47.31 208 GLY A N 1
ATOM 1678 C CA . GLY A 1 208 ? -35.699 -30.446 40.363 1.00 47.31 208 GLY A CA 1
ATOM 1679 C C . GLY A 1 208 ? -36.527 -31.466 41.160 1.00 47.31 208 GLY A C 1
ATOM 1680 O O . GLY A 1 208 ? -36.873 -32.520 40.625 1.00 47.31 208 GLY A O 1
ATOM 1681 N N . PRO A 1 209 ? -36.867 -31.171 42.428 1.00 63.19 209 PRO A N 1
ATOM 1682 C CA . PRO A 1 209 ? -37.699 -32.047 43.241 1.00 63.19 209 PRO A CA 1
ATOM 1683 C C . PRO A 1 209 ? -39.180 -31.864 42.883 1.00 63.19 209 PRO A C 1
ATOM 1685 O O . PRO A 1 209 ? -39.659 -30.742 42.709 1.00 63.19 209 PRO A O 1
ATOM 1688 N N . SER A 1 210 ? -39.923 -32.963 42.787 1.00 50.03 210 SER A N 1
ATOM 1689 C CA . SER A 1 210 ? -41.386 -32.952 42.735 1.00 50.03 210 SER A CA 1
ATOM 1690 C C . SER A 1 210 ? -41.938 -34.065 43.618 1.00 50.03 210 SER A C 1
ATOM 1692 O O . SER A 1 210 ? -41.563 -35.217 43.429 1.00 50.03 210 SER A O 1
ATOM 1694 N N . ALA A 1 211 ? -42.754 -33.605 44.576 1.00 55.28 211 ALA A N 1
ATOM 1695 C CA . ALA A 1 211 ? -43.826 -34.233 45.361 1.00 55.28 211 ALA A CA 1
ATOM 1696 C C . ALA A 1 211 ? -43.756 -35.736 45.670 1.00 55.28 211 ALA A C 1
ATOM 1698 O O . ALA A 1 211 ? -43.898 -36.551 44.735 1.00 55.28 211 ALA A O 1
#

Secondary structure (DSSP, 8-state):
--HHHHHHHHHHHHHHHHHHHHHHHHHHHHHHHHHHHHHHHHHHHHHHHHHHHHHHHHHHHHHHHHHHHHHHHHHHHHHHHHHHHHHHHHHHHHHHHHHHH---S----STTSHHHHHHHHHHHHHHS--SPPPPP--THHHHTHHHH-HHHHHHHHHTTS--TTTT---GGG-S--S-HHHHHHHHHHHHHHHHHHHHHTT---------

Radius of gyration: 44.4 Å; chains: 1; bounding box: 84×47×138 Å

Organism: NCBI:txid321398

pLDDT: mean 76.9, std 18.92, range [38.78, 98.62]

InterPro domains:
  IPR017330 Sperm-associated antigen 7 [PTHR13498] (116-199)

Sequence (211 aa):
MSPWGRRLKEQQELAAAVIQRCYRKYKQFALFQRMTQAAILIQSKFRSYAEQKRFQRRRRAAVLIQQRFRSLRQHRSTFLTLKQDQAARKIMRFLRRCRHRGWGHGQGFVLMLLPQELAAQQEEAELERGAAPPGPPNDYKDKYRHLIGSDAAKAAARTMEANKAYGCVPVANKRDTRSIEEAMNEIRAKKRLRQAEDEGGAGGGPGGPSA

Foldseek 3Di:
DDPVVVVVVVVVVVVVVVVVVVVVVVVVVVVVVVVVVVVCVVVVVVVVVVVVVVVVVVVVVVVVVVVVVVVVVVVVVVVVVVVVVVVVVVVVVVVVVVVVVDDDDDDPPDPPPVVVVVVVVVVVVVVVPDDDDDPDPPCVCVVCCVVCPPCNVVVVVVVPPPPPCPVDDPLVPDPDPDDPVVVVVVVVVVVVVVVVVVVVPPDDDDDDDDD